Protein AF-A0A7S2P4P5-F1 (afdb_monomer_lite)

Structure (mmCIF, N/CA/C/O backbone):
data_AF-A0A7S2P4P5-F1
#
_entry.id   AF-A0A7S2P4P5-F1
#
loop_
_atom_site.group_PDB
_atom_site.id
_atom_site.type_symbol
_atom_site.label_atom_id
_atom_site.label_alt_id
_atom_site.label_comp_id
_atom_site.label_asym_id
_atom_site.label_entity_id
_atom_site.label_seq_id
_atom_site.pdbx_PDB_ins_code
_atom_site.Cartn_x
_atom_site.Cartn_y
_atom_site.Cartn_z
_atom_site.occupancy
_atom_site.B_iso_or_equiv
_atom_site.auth_seq_id
_atom_site.auth_comp_id
_atom_site.auth_asym_id
_atom_site.auth_atom_id
_atom_site.pdbx_PDB_model_num
ATOM 1 N N . MET A 1 1 ? -4.696 61.310 -15.945 1.00 40.66 1 MET A N 1
ATOM 2 C CA . MET A 1 1 ? -5.785 60.307 -15.979 1.00 40.66 1 MET A CA 1
ATOM 3 C C . MET A 1 1 ? -5.168 58.940 -16.222 1.00 40.66 1 MET A C 1
ATOM 5 O O . MET A 1 1 ? -4.255 58.841 -17.028 1.00 40.66 1 MET A O 1
ATOM 9 N N . ALA A 1 2 ? -5.558 57.955 -15.414 1.00 36.31 2 ALA A N 1
ATOM 10 C CA . ALA A 1 2 ? -4.770 56.768 -15.090 1.00 36.31 2 ALA A CA 1
ATOM 11 C C . ALA A 1 2 ? -4.655 55.736 -16.230 1.00 36.31 2 ALA A C 1
ATOM 13 O O . ALA A 1 2 ? -5.661 55.280 -16.767 1.00 36.31 2 ALA A O 1
ATOM 14 N N . LEU A 1 3 ? -3.415 55.329 -16.527 1.00 41.09 3 LEU A N 1
ATOM 15 C CA . LEU A 1 3 ? -3.083 54.131 -17.297 1.00 41.09 3 LEU A CA 1
ATOM 16 C C . LEU A 1 3 ? -3.145 52.908 -16.370 1.00 41.09 3 LEU A C 1
ATOM 18 O O . LEU A 1 3 ? -2.356 52.795 -15.433 1.00 41.09 3 LEU A O 1
ATOM 22 N N . VAL A 1 4 ? -4.054 51.976 -16.649 1.00 43.06 4 VAL A N 1
ATOM 23 C CA . VAL A 1 4 ? -4.118 50.674 -15.974 1.00 43.06 4 VAL A CA 1
ATOM 24 C C . VAL A 1 4 ? -3.335 49.663 -16.814 1.00 43.06 4 VAL A C 1
ATOM 26 O O . VAL A 1 4 ? -3.807 49.198 -17.848 1.00 43.06 4 VAL A O 1
ATOM 29 N N . HIS A 1 5 ? -2.116 49.333 -16.384 1.00 42.09 5 HIS A N 1
ATOM 30 C CA . HIS A 1 5 ? -1.327 48.241 -16.958 1.00 42.09 5 HIS A CA 1
ATOM 31 C C . HIS A 1 5 ? -1.816 46.900 -16.394 1.00 42.09 5 HIS A C 1
ATOM 33 O O . HIS A 1 5 ? -1.601 46.584 -15.225 1.00 42.09 5 HIS A O 1
ATOM 39 N N . SER A 1 6 ? -2.462 46.099 -17.242 1.00 44.59 6 SER A N 1
ATOM 40 C CA . SER A 1 6 ? -2.845 44.720 -16.935 1.00 44.59 6 SER A CA 1
ATOM 41 C C . SER A 1 6 ? -1.639 43.790 -17.106 1.00 44.59 6 SER A C 1
ATOM 43 O O . SER A 1 6 ? -1.195 43.513 -18.221 1.00 44.59 6 SER A O 1
ATOM 45 N N . ILE A 1 7 ? -1.080 43.324 -15.987 1.00 45.03 7 ILE A N 1
ATOM 46 C CA . ILE A 1 7 ? -0.011 42.319 -15.945 1.00 45.03 7 ILE A CA 1
ATOM 47 C C . ILE A 1 7 ? -0.666 40.939 -16.072 1.00 45.03 7 ILE A C 1
ATOM 49 O O . ILE A 1 7 ? -1.025 40.293 -15.090 1.00 45.03 7 ILE A O 1
ATOM 53 N N . GLY A 1 8 ? -0.850 40.491 -17.312 1.00 35.38 8 GLY A N 1
ATOM 54 C CA . GLY A 1 8 ? -1.254 39.123 -17.623 1.00 35.38 8 GLY A CA 1
ATOM 55 C C . GLY A 1 8 ? -0.070 38.165 -17.507 1.00 35.38 8 GLY A C 1
ATOM 56 O O . GLY A 1 8 ? 0.634 37.918 -18.486 1.00 35.38 8 GLY A O 1
ATOM 57 N N . SER A 1 9 ? 0.150 37.606 -16.317 1.00 38.69 9 SER A N 1
ATOM 58 C CA . SER A 1 9 ? 1.106 36.518 -16.090 1.00 38.69 9 SER A CA 1
ATOM 59 C C . SER A 1 9 ? 0.713 35.277 -16.900 1.00 38.69 9 SER A C 1
ATOM 61 O O . SER A 1 9 ? -0.143 34.492 -16.497 1.00 38.69 9 SER A O 1
ATOM 63 N N . ARG A 1 10 ? 1.355 35.074 -18.058 1.00 33.91 10 ARG A N 1
ATOM 64 C CA . ARG A 1 10 ? 1.306 33.810 -18.809 1.00 33.91 10 ARG A CA 1
ATOM 65 C C . ARG A 1 10 ? 2.044 32.728 -18.023 1.00 33.91 10 ARG A C 1
ATOM 67 O O . ARG A 1 10 ? 3.253 32.559 -18.167 1.00 33.91 10 ARG A O 1
ATOM 74 N N . ILE A 1 11 ? 1.308 31.949 -17.238 1.00 35.22 11 ILE A N 1
ATOM 75 C CA . ILE A 1 11 ? 1.772 30.637 -16.784 1.00 35.22 11 ILE A CA 1
ATOM 76 C C . ILE A 1 11 ? 1.848 29.745 -18.032 1.00 35.22 11 ILE A C 1
ATOM 78 O O . ILE A 1 11 ? 0.829 29.298 -18.555 1.00 35.22 11 ILE A O 1
ATOM 82 N N . ARG A 1 12 ? 3.062 29.508 -18.547 1.00 34.22 12 ARG A N 1
ATOM 83 C CA . ARG A 1 12 ? 3.312 28.404 -19.483 1.00 34.22 12 ARG A CA 1
ATOM 84 C C . ARG A 1 12 ? 3.108 27.106 -18.708 1.00 34.22 12 ARG A C 1
ATOM 86 O O . ARG A 1 12 ? 4.003 26.658 -17.999 1.00 34.22 12 ARG A O 1
ATOM 93 N N . VAL A 1 13 ? 1.929 26.511 -18.839 1.00 34.81 13 VAL A N 1
ATOM 94 C CA . VAL A 1 13 ? 1.709 25.118 -18.452 1.00 34.81 13 VAL A CA 1
ATOM 95 C C . VAL A 1 13 ? 2.444 24.272 -19.489 1.00 34.81 13 VAL A C 1
ATOM 97 O O . VAL A 1 13 ? 2.010 24.146 -20.631 1.00 34.81 13 VAL A O 1
ATOM 100 N N . SER A 1 14 ? 3.634 23.802 -19.124 1.00 39.78 14 SER A N 1
ATOM 101 C CA . SER A 1 14 ? 4.459 22.915 -19.942 1.00 39.78 14 SER A CA 1
ATOM 102 C C . SER A 1 14 ? 3.667 21.673 -20.357 1.00 39.78 14 SER A C 1
ATOM 104 O O . SER A 1 14 ? 2.983 21.087 -19.521 1.00 39.78 14 SER A O 1
ATOM 106 N N . ASN A 1 15 ? 3.793 21.289 -21.635 1.00 38.53 15 ASN A N 1
ATOM 107 C CA . ASN A 1 15 ? 3.236 20.088 -22.266 1.00 38.53 15 ASN A CA 1
ATOM 108 C C . ASN A 1 15 ? 3.093 18.910 -21.291 1.00 38.53 15 ASN A C 1
ATOM 110 O O . ASN A 1 15 ? 4.051 18.185 -21.011 1.00 38.53 15 ASN A O 1
ATOM 114 N N . THR A 1 16 ? 1.876 18.697 -20.807 1.00 43.22 16 THR A N 1
ATOM 115 C CA . THR A 1 16 ? 1.481 17.469 -20.135 1.00 43.22 16 THR A CA 1
ATOM 116 C C . THR A 1 16 ? 1.464 16.356 -21.178 1.00 43.22 16 THR A C 1
ATOM 118 O O . THR A 1 16 ? 0.654 16.351 -22.103 1.00 43.22 16 THR A O 1
ATOM 121 N N . LEU A 1 17 ? 2.404 15.416 -21.049 1.00 49.44 17 LEU A N 1
ATOM 122 C CA . LEU A 1 17 ? 2.382 14.121 -21.726 1.00 49.44 17 LEU A CA 1
ATOM 123 C C . LEU A 1 17 ? 1.076 13.417 -21.350 1.00 49.44 17 LEU A C 1
ATOM 125 O O . LEU A 1 17 ? 0.969 12.761 -20.316 1.00 49.44 17 LEU A O 1
ATOM 129 N N . ASN A 1 18 ? 0.064 13.608 -22.186 1.00 46.38 18 ASN A N 1
ATOM 130 C CA . ASN A 1 18 ? -1.232 12.974 -22.071 1.00 46.38 18 ASN A CA 1
ATOM 131 C C . ASN A 1 18 ? -1.061 11.520 -22.537 1.00 46.38 18 ASN A C 1
ATOM 133 O O . ASN A 1 18 ? -1.355 11.175 -23.682 1.00 46.38 18 ASN A O 1
ATOM 137 N N . ILE A 1 19 ? -0.506 10.666 -21.670 1.00 57.03 19 ILE A N 1
ATOM 138 C CA . ILE A 1 19 ? -0.577 9.210 -21.839 1.00 57.03 19 ILE A CA 1
ATOM 139 C C . ILE A 1 19 ? -2.031 8.838 -21.548 1.00 57.03 19 ILE A C 1
ATOM 141 O O . ILE A 1 19 ? -2.384 8.396 -20.457 1.00 57.03 19 ILE A O 1
ATOM 145 N N . GLY A 1 20 ? -2.912 9.133 -22.501 1.00 59.59 20 GLY A N 1
ATOM 146 C CA . GLY A 1 20 ? -4.305 8.741 -22.415 1.00 59.59 20 GLY A CA 1
ATOM 147 C C . GLY A 1 20 ? -4.367 7.221 -22.352 1.00 59.59 20 GLY A C 1
ATOM 148 O O . GLY A 1 20 ? -3.842 6.546 -23.237 1.00 59.59 20 GLY A O 1
ATOM 149 N N . ILE A 1 21 ? -5.031 6.688 -21.324 1.00 65.31 21 ILE A N 1
ATOM 150 C CA . ILE A 1 21 ? -5.298 5.248 -21.156 1.00 65.31 21 ILE A CA 1
ATOM 151 C C . ILE A 1 21 ? -5.910 4.642 -22.435 1.00 65.31 21 ILE A C 1
ATOM 153 O O . ILE A 1 21 ? -5.675 3.479 -22.737 1.00 65.31 21 ILE A O 1
ATOM 157 N N . GLY A 1 22 ? -6.595 5.451 -23.252 1.00 71.38 22 GLY A N 1
ATOM 158 C CA . GLY A 1 22 ? -7.162 5.055 -24.545 1.00 71.38 22 GLY A CA 1
ATOM 159 C C . GLY A 1 22 ? -6.168 4.669 -25.652 1.00 71.38 22 GLY A C 1
ATOM 160 O O . GLY A 1 22 ? -6.605 4.474 -26.779 1.00 71.38 22 GLY A O 1
ATOM 161 N N . ARG A 1 23 ? -4.856 4.581 -25.383 1.00 81.06 23 ARG A N 1
ATOM 162 C CA . ARG A 1 23 ? -3.846 4.077 -26.342 1.00 81.06 23 ARG A CA 1
ATOM 163 C C . ARG A 1 23 ? -3.218 2.734 -25.956 1.00 81.06 23 ARG A C 1
ATOM 165 O O . ARG A 1 23 ? -2.303 2.283 -26.638 1.00 81.06 23 ARG A O 1
ATOM 172 N N . LEU A 1 24 ? -3.661 2.109 -24.867 1.00 86.75 24 LEU A N 1
ATOM 173 C CA . LEU A 1 24 ? -3.196 0.773 -24.501 1.00 86.75 24 LEU A CA 1
ATOM 174 C C . LEU A 1 24 ? -3.917 -0.271 -25.356 1.00 86.75 24 LEU A C 1
ATOM 176 O O . LEU A 1 24 ? -5.135 -0.403 -25.262 1.00 86.75 24 LEU A O 1
ATOM 180 N N . ASP A 1 25 ? -3.161 -1.015 -26.165 1.00 89.00 25 ASP A N 1
ATOM 181 C CA . ASP A 1 25 ? -3.684 -2.234 -26.783 1.00 89.00 25 ASP A CA 1
ATOM 182 C C . ASP A 1 25 ? -4.118 -3.231 -25.699 1.00 89.00 25 ASP A C 1
ATOM 184 O O . ASP A 1 25 ? -3.565 -3.251 -24.590 1.00 89.00 25 ASP A O 1
ATOM 188 N N . ARG A 1 26 ? -5.099 -4.075 -26.027 1.00 90.75 26 ARG A N 1
ATOM 189 C CA . ARG A 1 26 ? -5.681 -5.025 -25.085 1.00 90.75 26 ARG A CA 1
ATOM 190 C C . ARG A 1 26 ? -4.631 -5.960 -24.489 1.00 90.75 26 ARG A C 1
ATOM 192 O O . ARG A 1 26 ? -4.638 -6.155 -23.278 1.00 90.75 26 ARG A O 1
ATOM 199 N N . GLN A 1 27 ? -3.682 -6.452 -25.287 1.00 91.94 27 GLN A N 1
ATOM 200 C CA . GLN A 1 27 ? -2.638 -7.351 -24.786 1.00 91.94 27 GLN A CA 1
ATOM 201 C C . GLN A 1 27 ? -1.729 -6.657 -23.764 1.00 91.94 27 GLN A C 1
ATOM 203 O O . GLN A 1 27 ? -1.346 -7.239 -22.748 1.00 91.94 27 GLN A O 1
ATOM 208 N N . MET A 1 28 ? -1.393 -5.387 -24.009 1.00 88.44 28 MET A N 1
ATOM 209 C CA . MET A 1 28 ? -0.591 -4.599 -23.074 1.00 88.44 28 MET A CA 1
ATOM 210 C C . MET A 1 28 ? -1.369 -4.301 -21.791 1.00 88.44 28 MET A C 1
ATOM 212 O O . MET A 1 28 ? -0.801 -4.366 -20.701 1.00 88.44 28 MET A O 1
ATOM 216 N N . PHE A 1 29 ? -2.663 -3.992 -21.909 1.00 91.94 29 PHE A N 1
ATOM 217 C CA . PHE A 1 29 ? -3.539 -3.807 -20.758 1.00 91.94 29 PHE A CA 1
ATOM 218 C C . PHE A 1 29 ? -3.607 -5.072 -19.897 1.00 91.94 29 PHE A C 1
ATOM 220 O O . PHE A 1 29 ? -3.355 -4.986 -18.696 1.00 91.94 29 PHE A O 1
ATOM 227 N N . ASP A 1 30 ? -3.870 -6.232 -20.504 1.00 93.81 30 ASP A N 1
ATOM 228 C CA . ASP A 1 30 ? -3.967 -7.510 -19.792 1.00 93.81 30 ASP A CA 1
ATOM 229 C C . ASP A 1 30 ? -2.639 -7.838 -19.085 1.00 93.81 30 ASP A C 1
ATOM 231 O O . ASP A 1 30 ? -2.625 -8.179 -17.905 1.00 93.81 30 ASP A O 1
ATOM 235 N N . LYS A 1 31 ? -1.495 -7.576 -19.730 1.00 93.06 31 LYS A N 1
ATOM 236 C CA . LYS A 1 31 ? -0.176 -7.722 -19.096 1.00 93.06 31 LYS A CA 1
ATOM 237 C C . LYS A 1 31 ? 0.010 -6.809 -17.879 1.00 93.06 31 LYS A C 1
ATOM 239 O O . LYS A 1 31 ? 0.542 -7.242 -16.857 1.00 93.06 31 LYS A O 1
ATOM 244 N N . ILE A 1 32 ? -0.387 -5.537 -17.974 1.00 93.00 32 ILE A N 1
ATOM 245 C CA . ILE A 1 32 ? -0.312 -4.592 -16.845 1.00 93.00 32 ILE A CA 1
ATOM 246 C C . ILE A 1 32 ? -1.233 -5.050 -15.712 1.00 93.00 32 ILE A C 1
ATOM 248 O O . ILE A 1 32 ? -0.851 -4.980 -14.539 1.00 93.00 32 ILE A O 1
ATOM 252 N N . TRP A 1 33 ? -2.432 -5.515 -16.057 1.00 94.50 33 TRP A N 1
ATOM 253 C CA . TRP A 1 33 ? -3.410 -6.034 -15.114 1.00 94.50 33 TRP A CA 1
ATOM 254 C C . TRP A 1 33 ? -2.863 -7.249 -14.361 1.00 94.50 33 TRP A C 1
ATOM 256 O O . TRP A 1 33 ? -2.820 -7.231 -13.130 1.00 94.50 33 TRP A O 1
ATOM 266 N N . ASP A 1 34 ? -2.339 -8.241 -15.077 1.00 95.19 34 ASP A N 1
ATOM 267 C CA . ASP A 1 34 ? -1.788 -9.462 -14.492 1.00 95.19 34 ASP A CA 1
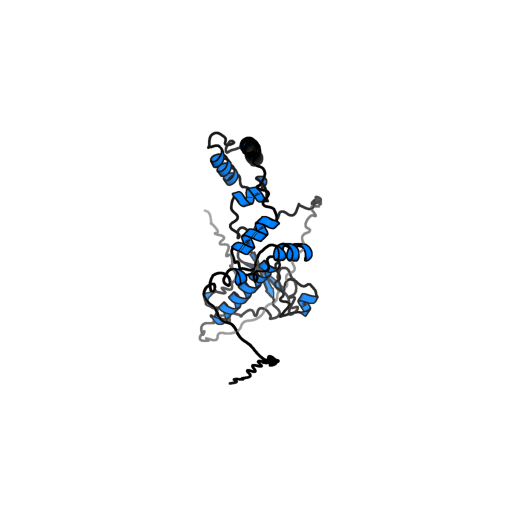ATOM 268 C C . ASP A 1 34 ? -0.620 -9.169 -13.551 1.00 95.19 34 ASP A C 1
ATOM 270 O O . ASP A 1 34 ? -0.603 -9.646 -12.414 1.00 95.19 34 ASP A O 1
ATOM 274 N N . VAL A 1 35 ? 0.323 -8.318 -13.971 1.00 93.00 35 VAL A N 1
ATOM 275 C CA . VAL A 1 35 ? 1.439 -7.889 -13.112 1.00 93.00 35 VAL A CA 1
ATOM 276 C C . VAL A 1 35 ? 0.920 -7.177 -11.858 1.00 93.00 35 VAL A C 1
ATOM 278 O O . VAL A 1 35 ? 1.418 -7.419 -10.756 1.00 93.00 35 VAL A O 1
ATOM 281 N N . SER A 1 36 ? -0.104 -6.331 -11.990 1.00 94.81 36 SER A N 1
ATOM 282 C CA . SER A 1 36 ? -0.704 -5.621 -10.853 1.00 94.81 36 SER A CA 1
ATOM 283 C C . SER A 1 36 ? -1.352 -6.588 -9.858 1.00 94.81 36 SER A C 1
ATOM 285 O O . SER A 1 36 ? -1.128 -6.472 -8.651 1.00 94.81 36 SER A O 1
ATOM 287 N N . VAL A 1 37 ? -2.103 -7.579 -10.349 1.00 96.12 37 VAL A N 1
ATOM 288 C CA . VAL A 1 37 ? -2.729 -8.620 -9.519 1.00 96.12 37 VAL A CA 1
ATOM 289 C C . VAL A 1 37 ? -1.672 -9.475 -8.820 1.00 96.12 37 VAL A C 1
ATOM 291 O O . VAL A 1 37 ? -1.785 -9.717 -7.617 1.00 96.12 37 VAL A O 1
ATOM 294 N N . GLN A 1 38 ? -0.618 -9.892 -9.525 1.00 94.25 38 GLN A N 1
ATOM 295 C CA . GLN A 1 38 ? 0.473 -10.681 -8.943 1.00 94.25 38 GLN A CA 1
ATOM 296 C C . GLN A 1 38 ? 1.192 -9.928 -7.815 1.00 94.25 38 GLN A C 1
ATOM 298 O O . GLN A 1 38 ? 1.419 -10.495 -6.744 1.00 94.25 38 GLN A O 1
ATOM 303 N N . LEU A 1 39 ? 1.496 -8.639 -8.010 1.00 93.88 39 LEU A N 1
ATOM 304 C CA . LEU A 1 39 ? 2.123 -7.805 -6.979 1.00 93.88 39 LEU A CA 1
ATOM 305 C C . LEU A 1 39 ? 1.232 -7.642 -5.739 1.00 93.88 39 LEU A C 1
ATOM 307 O O . LEU A 1 39 ? 1.734 -7.663 -4.613 1.00 93.88 39 LEU A O 1
ATOM 311 N N . LEU A 1 40 ? -0.083 -7.497 -5.926 1.00 94.62 40 LEU A N 1
ATOM 312 C CA . LEU A 1 40 ? -1.037 -7.393 -4.819 1.00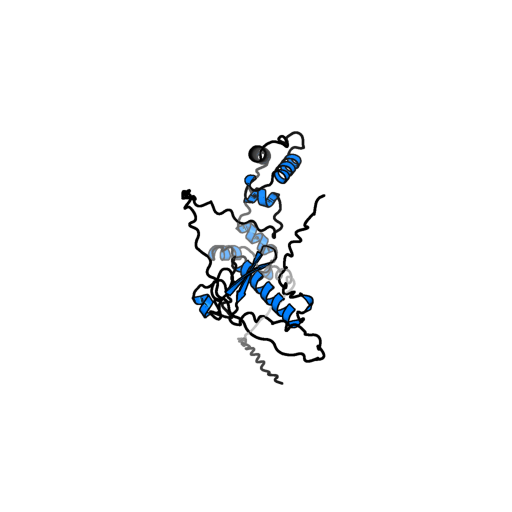 94.62 40 LEU A CA 1
ATOM 313 C C . LEU A 1 40 ? -1.174 -8.708 -4.046 1.00 94.62 40 LEU A C 1
ATOM 315 O O . LEU A 1 40 ? -1.135 -8.676 -2.817 1.00 94.62 40 LEU A O 1
ATOM 319 N N . ARG A 1 41 ? -1.268 -9.849 -4.741 1.00 94.38 41 ARG A N 1
ATOM 320 C CA . ARG A 1 41 ? -1.296 -11.180 -4.108 1.00 94.38 41 ARG A CA 1
ATOM 321 C C . ARG A 1 41 ? -0.026 -11.437 -3.306 1.00 94.38 41 ARG A C 1
ATOM 323 O O . ARG A 1 41 ? -0.102 -11.688 -2.112 1.00 94.38 41 ARG A O 1
ATOM 330 N N . ARG A 1 42 ? 1.147 -11.206 -3.903 1.00 92.00 42 ARG A N 1
ATOM 331 C CA . ARG A 1 42 ? 2.433 -11.340 -3.201 1.00 92.00 42 ARG A CA 1
ATOM 332 C C . ARG A 1 42 ? 2.509 -10.459 -1.959 1.00 92.00 42 ARG A C 1
ATOM 334 O O . ARG A 1 42 ? 3.022 -10.884 -0.925 1.00 92.00 42 ARG A O 1
ATOM 341 N N . ARG A 1 43 ? 2.015 -9.219 -2.046 1.00 93.06 43 ARG A N 1
ATOM 342 C CA . ARG A 1 43 ? 1.962 -8.317 -0.892 1.00 93.06 43 ARG A CA 1
ATOM 343 C C . ARG A 1 43 ? 1.066 -8.868 0.214 1.00 93.06 43 ARG A C 1
ATOM 345 O O . ARG A 1 43 ? 1.422 -8.715 1.379 1.00 93.06 43 ARG A O 1
ATOM 352 N N . TYR A 1 44 ? -0.074 -9.448 -0.149 1.00 94.62 44 TYR A N 1
ATOM 353 C CA . TYR A 1 44 ? -0.985 -10.087 0.793 1.00 94.62 44 TYR A CA 1
ATOM 354 C C . TYR A 1 44 ? -0.306 -11.276 1.485 1.00 94.62 44 TYR A C 1
ATOM 356 O O . TYR A 1 44 ? -0.214 -11.280 2.708 1.00 94.62 44 TYR A O 1
ATOM 364 N N . ASP A 1 45 ? 0.284 -12.192 0.716 1.00 91.00 45 ASP A N 1
ATOM 365 C CA . ASP A 1 45 ? 0.898 -13.418 1.244 1.00 91.00 45 ASP A CA 1
ATOM 366 C C . ASP A 1 45 ? 2.113 -13.140 2.141 1.00 91.00 45 ASP A C 1
ATOM 368 O O . ASP A 1 45 ? 2.317 -13.786 3.164 1.00 91.00 45 ASP A O 1
ATOM 372 N N . THR A 1 46 ? 2.937 -12.155 1.775 1.00 90.31 46 THR A N 1
ATOM 373 C CA . THR A 1 46 ? 4.184 -11.842 2.499 1.00 90.31 46 THR A CA 1
ATOM 374 C C . THR A 1 46 ? 4.028 -10.753 3.559 1.00 90.31 46 THR A C 1
ATOM 376 O O . THR A 1 46 ? 4.984 -10.446 4.274 1.00 90.31 46 THR A O 1
ATOM 379 N N . GLY A 1 47 ? 2.867 -10.094 3.623 1.00 93.06 47 GLY A N 1
ATOM 380 C CA . GLY A 1 47 ? 2.640 -8.928 4.481 1.00 93.06 47 GLY A CA 1
ATOM 381 C C . GLY A 1 47 ? 3.518 -7.715 4.139 1.00 93.06 47 GLY A C 1
ATOM 382 O O . GLY A 1 47 ? 3.657 -6.798 4.951 1.00 93.06 47 GLY A O 1
ATOM 383 N N . SER A 1 48 ? 4.151 -7.675 2.959 1.00 91.00 48 SER A N 1
ATOM 384 C CA . SER A 1 48 ? 5.098 -6.616 2.606 1.00 91.00 48 SER A CA 1
ATOM 385 C C . SER A 1 48 ? 5.133 -6.282 1.117 1.00 91.00 48 SER A C 1
ATOM 387 O O . SER A 1 48 ? 4.864 -7.108 0.255 1.00 91.00 48 SER A O 1
ATOM 389 N N . ILE A 1 49 ? 5.492 -5.039 0.789 1.00 88.31 49 ILE A N 1
ATOM 390 C CA . ILE A 1 49 ? 5.607 -4.583 -0.602 1.00 88.31 49 ILE A CA 1
ATOM 391 C C . ILE A 1 49 ? 6.929 -5.100 -1.185 1.00 88.31 49 ILE A C 1
ATOM 393 O O . ILE A 1 49 ? 7.976 -4.461 -1.034 1.00 88.31 49 ILE A O 1
ATOM 397 N N . LEU A 1 50 ? 6.855 -6.252 -1.848 1.00 94.62 50 LEU A N 1
ATOM 398 C CA . LEU A 1 50 ? 7.928 -6.862 -2.629 1.00 94.62 50 LEU A CA 1
ATOM 399 C C . LEU A 1 50 ? 7.601 -6.706 -4.114 1.00 94.62 50 LEU A C 1
ATOM 401 O O . LEU A 1 50 ? 6.646 -7.304 -4.602 1.00 94.62 50 LEU A O 1
ATOM 405 N N . THR A 1 51 ? 8.375 -5.883 -4.824 1.00 95.69 51 THR A N 1
ATOM 406 C CA . THR A 1 51 ? 8.239 -5.783 -6.291 1.00 95.69 51 THR A CA 1
ATOM 407 C C . THR A 1 51 ? 9.251 -6.648 -7.014 1.00 95.69 51 THR A C 1
ATOM 409 O O . THR A 1 51 ? 8.923 -7.119 -8.094 1.00 95.69 51 THR A O 1
ATOM 412 N N . VAL A 1 52 ? 10.412 -6.921 -6.405 1.00 95.94 52 VAL A N 1
ATOM 413 C CA . VAL A 1 52 ? 11.374 -7.897 -6.933 1.00 95.94 52 VAL A CA 1
ATOM 414 C C . VAL A 1 52 ? 10.750 -9.283 -6.917 1.00 95.94 52 VAL A C 1
ATOM 416 O O . VAL A 1 52 ? 10.169 -9.709 -5.916 1.00 95.94 52 VAL A O 1
ATOM 419 N N . ASP A 1 53 ? 10.842 -9.956 -8.054 1.00 93.44 53 ASP A N 1
ATOM 420 C CA . ASP A 1 53 ? 10.376 -11.318 -8.229 1.00 93.44 53 ASP A CA 1
ATOM 421 C C . ASP A 1 53 ? 11.566 -12.279 -8.205 1.00 93.44 53 ASP A C 1
ATOM 423 O O . ASP A 1 53 ? 12.443 -12.202 -9.063 1.00 93.44 53 ASP A O 1
ATOM 427 N N . ALA A 1 54 ? 11.599 -13.185 -7.226 1.00 94.50 54 ALA A N 1
ATOM 428 C CA . ALA A 1 54 ? 12.668 -14.174 -7.103 1.00 94.50 54 ALA A CA 1
ATOM 429 C C . ALA A 1 54 ? 12.701 -15.160 -8.281 1.00 94.50 54 ALA A C 1
ATOM 431 O O . ALA A 1 54 ? 13.757 -15.713 -8.572 1.00 94.50 54 ALA A O 1
ATOM 432 N N . THR A 1 55 ? 11.572 -15.365 -8.966 1.00 93.88 55 THR A N 1
ATOM 433 C CA . THR A 1 55 ? 11.511 -16.225 -10.156 1.00 93.88 55 THR A CA 1
ATOM 434 C C . THR A 1 55 ? 12.101 -15.542 -11.387 1.00 93.88 55 THR A C 1
ATOM 436 O O . THR A 1 55 ? 12.758 -16.198 -12.189 1.00 93.88 55 THR A O 1
ATOM 439 N N . LEU A 1 56 ? 11.912 -14.223 -11.522 1.00 92.50 56 LEU A N 1
ATOM 440 C CA . LEU A 1 56 ? 12.400 -13.463 -12.677 1.00 92.50 56 LEU A CA 1
ATOM 441 C C . LEU A 1 56 ? 13.832 -12.956 -12.487 1.00 92.50 56 LEU A C 1
ATOM 443 O O . LEU A 1 56 ? 14.596 -12.930 -13.446 1.00 92.50 56 LEU A O 1
ATOM 447 N N . ASP A 1 57 ? 14.196 -12.534 -11.274 1.00 95.81 57 ASP A N 1
ATOM 448 C CA . ASP A 1 57 ? 15.504 -11.957 -10.958 1.00 95.81 57 ASP A CA 1
ATOM 449 C C . ASP A 1 57 ? 16.059 -12.541 -9.630 1.00 95.81 57 ASP A C 1
ATOM 451 O O . ASP A 1 57 ? 16.194 -11.823 -8.628 1.00 95.81 57 ASP A O 1
ATOM 455 N N . PRO A 1 58 ? 16.413 -13.844 -9.590 1.00 96.38 58 PRO A N 1
ATOM 456 C CA . PRO A 1 58 ? 16.841 -14.534 -8.366 1.00 96.38 58 PRO A CA 1
ATOM 457 C C . PRO A 1 58 ? 18.090 -13.916 -7.728 1.00 96.38 58 PRO A C 1
ATOM 459 O O . PRO A 1 58 ? 18.213 -13.882 -6.506 1.00 96.38 58 PRO A O 1
ATOM 462 N N . SER A 1 59 ? 18.999 -13.364 -8.536 1.00 96.88 59 SER A N 1
ATOM 463 C CA . SER A 1 59 ? 20.209 -12.692 -8.048 1.00 96.88 59 SER A CA 1
ATOM 464 C C . SER A 1 59 ? 19.902 -11.431 -7.232 1.00 96.88 59 SER A C 1
ATOM 466 O O . SER A 1 59 ? 20.616 -11.127 -6.278 1.00 96.88 59 SER A O 1
ATOM 468 N N . LEU A 1 60 ? 18.829 -10.705 -7.560 1.00 96.00 60 LEU A N 1
ATOM 469 C CA . LEU A 1 60 ? 18.394 -9.534 -6.796 1.00 96.00 60 LEU A CA 1
ATOM 470 C C . LEU A 1 60 ? 17.707 -9.944 -5.499 1.00 96.00 60 LEU A C 1
ATOM 472 O O . LEU A 1 60 ? 17.986 -9.364 -4.450 1.00 96.00 60 LEU A O 1
ATOM 476 N N . ALA A 1 61 ? 16.866 -10.977 -5.563 1.00 95.12 61 ALA A N 1
ATOM 477 C CA . ALA A 1 61 ? 16.228 -11.539 -4.380 1.00 95.12 61 ALA A CA 1
ATOM 478 C C . ALA A 1 61 ? 17.267 -12.077 -3.379 1.00 95.12 61 ALA A C 1
ATOM 480 O O . ALA A 1 61 ? 17.172 -11.784 -2.189 1.00 95.12 61 ALA A O 1
ATOM 481 N N . ALA A 1 62 ? 18.308 -12.772 -3.855 1.00 95.19 62 ALA A N 1
ATOM 482 C CA . ALA A 1 62 ? 19.402 -13.284 -3.024 1.00 95.19 62 ALA A CA 1
ATOM 483 C C . ALA A 1 62 ? 20.201 -12.172 -2.321 1.00 95.19 62 ALA A C 1
ATOM 485 O O . ALA A 1 62 ? 20.692 -12.361 -1.212 1.00 95.19 62 ALA A O 1
ATOM 486 N N . ARG A 1 63 ? 20.288 -10.982 -2.929 1.00 96.12 63 ARG A N 1
ATOM 487 C CA . ARG A 1 63 ? 20.895 -9.787 -2.315 1.00 96.12 63 ARG A CA 1
ATOM 488 C C . ARG A 1 63 ? 19.991 -9.104 -1.282 1.00 96.12 63 ARG A C 1
ATOM 490 O O . ARG A 1 63 ? 20.392 -8.096 -0.707 1.00 96.12 63 ARG A O 1
ATOM 497 N N . GLY A 1 64 ? 18.778 -9.614 -1.068 1.00 95.19 64 GLY A N 1
ATOM 498 C CA . GLY A 1 64 ? 17.784 -9.017 -0.179 1.00 95.19 64 GLY A CA 1
ATOM 499 C C . GLY A 1 64 ? 17.094 -7.783 -0.764 1.00 95.19 64 GLY A C 1
ATOM 500 O O . GLY A 1 64 ? 16.440 -7.044 -0.024 1.00 95.19 64 GLY A O 1
ATOM 501 N N . GLU A 1 65 ? 17.215 -7.537 -2.073 1.00 96.25 65 GLU A N 1
ATOM 502 C CA . GLU A 1 65 ? 16.578 -6.385 -2.701 1.00 96.25 65 GLU A CA 1
ATOM 503 C C . GLU A 1 65 ? 15.067 -6.609 -2.793 1.00 96.25 65 GLU A C 1
ATOM 505 O O . GLU A 1 65 ? 14.582 -7.604 -3.330 1.00 96.25 65 GLU A O 1
ATOM 510 N N . ARG A 1 66 ? 14.298 -5.656 -2.266 1.00 95.81 66 ARG A N 1
ATOM 511 C CA . ARG A 1 66 ? 12.833 -5.770 -2.179 1.00 95.81 66 ARG A CA 1
ATOM 512 C C . ARG A 1 66 ? 12.123 -5.014 -3.295 1.00 95.81 66 ARG A C 1
ATOM 514 O O . ARG A 1 66 ? 10.962 -5.311 -3.603 1.00 95.81 66 ARG A O 1
ATOM 521 N N . ARG A 1 67 ? 12.763 -3.982 -3.863 1.00 96.88 67 ARG A N 1
ATOM 522 C CA . ARG A 1 67 ? 12.114 -3.033 -4.775 1.00 96.88 67 ARG A CA 1
ATOM 523 C C . ARG A 1 67 ? 12.947 -2.739 -6.015 1.00 96.88 67 ARG A C 1
ATOM 525 O O . ARG A 1 67 ? 14.120 -2.423 -5.900 1.00 96.88 67 ARG A O 1
ATOM 532 N N . TYR A 1 68 ? 12.316 -2.733 -7.192 1.00 97.06 68 TYR A N 1
ATOM 533 C CA . TYR A 1 68 ? 13.036 -2.394 -8.425 1.00 97.06 68 TYR A CA 1
ATOM 534 C C . TYR A 1 68 ? 13.373 -0.902 -8.553 1.00 97.06 68 TYR A C 1
ATOM 536 O O . TYR A 1 68 ? 14.478 -0.573 -8.975 1.00 97.06 68 TYR A O 1
ATOM 544 N N . ILE A 1 69 ? 12.420 -0.004 -8.258 1.00 97.69 69 ILE A N 1
ATOM 545 C CA . ILE A 1 69 ? 12.553 1.441 -8.559 1.00 97.69 69 ILE A CA 1
ATOM 546 C C . ILE A 1 69 ? 12.053 2.392 -7.460 1.00 97.69 69 ILE A C 1
ATOM 548 O O . ILE A 1 69 ? 12.459 3.549 -7.424 1.00 97.69 69 ILE A O 1
ATOM 552 N N . TYR A 1 70 ? 11.144 1.958 -6.582 1.00 96.25 70 TYR A N 1
ATOM 553 C CA . TYR A 1 70 ? 10.479 2.874 -5.651 1.00 96.25 70 TYR A CA 1
ATOM 554 C C . TYR A 1 70 ? 11.440 3.372 -4.569 1.00 96.25 70 TYR A C 1
ATOM 556 O O . TYR A 1 70 ? 11.951 2.569 -3.784 1.00 96.25 70 TYR A O 1
ATOM 564 N N . ASN A 1 71 ? 11.619 4.695 -4.499 1.00 95.19 71 ASN A N 1
ATOM 565 C CA . ASN A 1 71 ? 12.585 5.363 -3.623 1.00 95.19 71 ASN A CA 1
ATOM 566 C C . ASN A 1 71 ? 14.037 4.887 -3.830 1.00 95.19 71 ASN A C 1
ATOM 568 O O . ASN A 1 71 ? 14.823 4.861 -2.886 1.00 95.19 71 ASN A O 1
ATOM 572 N N . GLN A 1 72 ? 14.374 4.495 -5.061 1.00 95.88 72 GLN A N 1
ATOM 573 C CA . GLN A 1 72 ? 15.726 4.120 -5.466 1.00 95.88 72 GLN A CA 1
ATOM 574 C C . GLN A 1 72 ? 16.293 5.173 -6.425 1.00 95.88 72 GLN A C 1
ATOM 576 O O . GLN A 1 72 ? 15.555 5.762 -7.212 1.00 95.88 72 GLN A O 1
ATOM 581 N N . SER A 1 73 ? 17.609 5.398 -6.389 1.00 97.06 73 SER A N 1
ATOM 582 C CA . SER A 1 73 ? 18.307 6.263 -7.358 1.00 97.06 73 SER A CA 1
ATOM 583 C C . SER A 1 73 ? 18.698 5.516 -8.640 1.00 97.06 73 SER A C 1
ATOM 585 O O . SER A 1 73 ? 18.829 6.118 -9.710 1.00 97.06 73 SER A O 1
ATOM 587 N N . ARG A 1 74 ? 18.862 4.191 -8.544 1.00 98.00 74 ARG A N 1
ATOM 588 C CA . ARG A 1 74 ? 19.202 3.286 -9.648 1.00 98.00 74 ARG A CA 1
ATOM 589 C C . ARG A 1 74 ? 18.251 2.095 -9.659 1.00 98.00 74 ARG A C 1
ATOM 591 O O . ARG A 1 74 ? 17.851 1.608 -8.608 1.00 98.00 74 ARG A O 1
ATOM 598 N N . CYS A 1 75 ? 17.883 1.631 -10.846 1.00 97.69 75 CYS A N 1
ATOM 599 C CA . CYS A 1 75 ? 17.003 0.483 -11.007 1.00 97.69 75 CYS A CA 1
ATOM 600 C C . CYS A 1 75 ? 17.735 -0.783 -10.573 1.00 97.69 75 CYS A C 1
ATOM 602 O O . CYS A 1 75 ? 18.813 -1.059 -11.091 1.00 97.69 75 CYS A O 1
ATOM 604 N N . ALA A 1 76 ? 17.141 -1.585 -9.691 1.00 96.81 76 ALA A N 1
ATOM 605 C CA . ALA A 1 76 ? 17.769 -2.826 -9.245 1.00 96.81 76 ALA A CA 1
ATOM 606 C C . ALA A 1 76 ? 18.019 -3.817 -10.397 1.00 96.81 76 ALA A C 1
ATOM 608 O O . ALA A 1 76 ? 18.953 -4.604 -10.324 1.00 96.81 76 ALA A O 1
ATOM 609 N N . ARG A 1 77 ? 17.219 -3.753 -11.473 1.00 96.12 77 ARG A N 1
ATOM 610 C CA . ARG A 1 77 ? 17.290 -4.687 -12.604 1.00 96.12 77 ARG A CA 1
ATOM 611 C C . ARG A 1 77 ? 18.381 -4.342 -13.612 1.00 96.12 77 ARG A C 1
ATOM 613 O O . ARG A 1 77 ? 19.293 -5.129 -13.816 1.00 96.12 77 ARG A O 1
ATOM 620 N N . CYS A 1 78 ? 18.312 -3.164 -14.233 1.00 96.62 78 CYS A N 1
ATOM 621 C CA . CYS A 1 78 ? 19.287 -2.765 -15.257 1.00 96.62 78 CYS A CA 1
ATOM 622 C C . CYS A 1 78 ? 20.381 -1.817 -14.745 1.00 96.62 78 CYS A C 1
ATOM 624 O O . CYS A 1 78 ? 21.209 -1.359 -15.525 1.00 96.62 78 CYS A O 1
ATOM 626 N N . SER A 1 79 ? 20.369 -1.448 -13.460 1.00 96.94 79 SER A N 1
ATOM 627 C CA . SER A 1 79 ? 21.259 -0.427 -12.877 1.00 96.94 79 SER A CA 1
ATOM 628 C C . SER A 1 79 ? 21.154 0.972 -13.508 1.00 96.94 79 SER A C 1
ATOM 630 O O . SER A 1 79 ? 21.948 1.861 -13.180 1.00 96.94 79 SER A O 1
ATOM 632 N N . GLY A 1 80 ? 20.175 1.202 -14.387 1.00 96.75 80 GLY A N 1
ATOM 633 C CA . GLY A 1 80 ? 19.910 2.496 -15.011 1.00 96.75 80 GLY A CA 1
ATOM 634 C C . GLY A 1 80 ? 19.373 3.532 -14.026 1.00 96.75 80 GLY A C 1
ATOM 635 O O . GLY A 1 80 ? 18.860 3.187 -12.961 1.00 96.75 80 GLY A O 1
ATOM 636 N N . LYS A 1 81 ? 19.474 4.815 -14.383 1.00 97.50 81 LYS A N 1
ATOM 637 C CA . LYS A 1 81 ? 18.972 5.925 -13.560 1.00 97.50 81 LYS A CA 1
ATOM 638 C C . LYS A 1 81 ? 17.458 5.810 -13.354 1.00 97.50 81 LYS A C 1
ATOM 640 O O . LYS A 1 81 ? 16.724 5.520 -14.301 1.00 97.50 81 LYS A O 1
ATOM 645 N N . VAL A 1 82 ? 16.998 6.048 -12.128 1.00 97.50 82 VAL A N 1
ATOM 646 C CA . VAL A 1 82 ? 15.571 6.209 -11.820 1.00 97.50 82 VAL A CA 1
ATOM 647 C C . VAL A 1 82 ? 15.264 7.699 -11.758 1.00 97.50 82 VAL A C 1
ATOM 649 O O . VAL A 1 82 ? 15.915 8.443 -11.023 1.00 97.50 82 VAL A O 1
ATOM 652 N N . SER A 1 83 ? 14.289 8.146 -12.545 1.00 96.50 83 SER A N 1
ATOM 653 C CA . SER A 1 83 ? 13.741 9.495 -12.446 1.00 96.50 83 SER A CA 1
ATOM 654 C C . SER A 1 83 ? 12.488 9.496 -11.582 1.00 96.50 83 SER A C 1
ATOM 656 O O . SER A 1 83 ? 11.746 8.514 -11.531 1.00 96.50 83 SER A O 1
ATOM 658 N N . SER A 1 84 ? 12.262 10.610 -10.887 1.00 96.06 84 SER A N 1
ATOM 659 C CA . SER A 1 84 ? 11.065 10.833 -10.085 1.00 96.06 84 SER A CA 1
ATOM 660 C C . SER A 1 84 ? 10.437 12.179 -10.408 1.00 96.06 84 SER A C 1
ATOM 662 O O . SER A 1 84 ? 11.156 13.167 -10.557 1.00 96.06 84 SER A O 1
ATOM 664 N N . TRP A 1 85 ? 9.112 12.237 -10.481 1.00 95.50 85 TRP A N 1
ATOM 665 C CA . TRP A 1 85 ? 8.369 13.476 -10.725 1.00 95.50 85 TRP A CA 1
ATOM 666 C C . TRP A 1 85 ? 7.047 13.482 -9.957 1.00 95.50 85 TRP A C 1
ATOM 668 O O . TRP A 1 85 ? 6.558 12.436 -9.534 1.00 95.50 85 TRP A O 1
ATOM 678 N N . ASN A 1 86 ? 6.470 14.667 -9.758 1.00 93.94 86 ASN A N 1
ATOM 679 C CA . ASN A 1 86 ? 5.147 14.802 -9.157 1.00 93.94 86 ASN A CA 1
ATOM 680 C C . ASN A 1 86 ? 4.062 14.618 -10.229 1.00 93.94 86 ASN A C 1
ATOM 682 O O . ASN A 1 86 ? 4.116 15.254 -11.281 1.00 93.94 86 ASN A O 1
ATOM 686 N N . MET A 1 87 ? 3.075 13.772 -9.951 1.00 90.38 87 MET A N 1
ATOM 687 C CA . MET A 1 87 ? 1.875 13.582 -10.756 1.00 90.38 87 MET A CA 1
ATOM 688 C C . MET A 1 87 ? 0.660 13.642 -9.830 1.00 90.38 87 MET A C 1
ATOM 690 O O . MET A 1 87 ? 0.452 12.754 -9.002 1.00 90.38 87 MET A O 1
ATOM 694 N N . SER A 1 88 ? -0.124 14.717 -9.941 1.00 91.62 88 SER A N 1
ATOM 695 C CA . SER A 1 88 ? -1.337 14.940 -9.138 1.00 91.62 88 SER A CA 1
ATOM 696 C C . SER A 1 88 ? -1.105 14.804 -7.625 1.00 91.62 88 SER A C 1
ATOM 698 O O . SER A 1 88 ? -1.871 14.149 -6.919 1.00 91.62 88 SER A O 1
ATOM 700 N N . GLY A 1 89 ? -0.008 15.381 -7.121 1.00 91.94 89 GLY A N 1
ATOM 701 C CA . GLY A 1 89 ? 0.331 15.350 -5.696 1.00 91.94 89 GLY A CA 1
ATOM 702 C C . GLY A 1 89 ? 0.982 14.049 -5.216 1.00 91.94 89 GLY A C 1
ATOM 703 O O . GLY A 1 89 ? 1.267 13.928 -4.028 1.00 91.94 89 GLY A O 1
ATOM 704 N N . ARG A 1 90 ? 1.257 13.085 -6.105 1.00 94.56 90 ARG A N 1
ATOM 705 C CA . ARG A 1 90 ? 1.984 11.847 -5.783 1.00 94.56 90 ARG A CA 1
ATOM 706 C C . ARG A 1 90 ? 3.336 11.813 -6.487 1.00 94.56 90 ARG A C 1
ATOM 708 O O . ARG A 1 90 ? 3.441 12.223 -7.639 1.00 94.56 90 ARG A O 1
ATOM 715 N N . THR A 1 91 ? 4.366 11.304 -5.816 1.00 95.88 91 THR A N 1
ATOM 716 C CA . THR A 1 91 ? 5.677 11.079 -6.442 1.00 95.88 91 THR A CA 1
ATOM 717 C C . THR A 1 91 ? 5.649 9.781 -7.240 1.00 95.88 91 THR A C 1
ATOM 719 O O . THR A 1 91 ? 5.423 8.704 -6.689 1.00 95.88 91 THR A O 1
ATOM 722 N N . CYS A 1 92 ? 5.890 9.885 -8.540 1.00 95.88 92 CYS A N 1
ATOM 723 C CA . CYS A 1 92 ? 6.061 8.759 -9.446 1.00 95.88 92 CYS A CA 1
ATOM 724 C C . CYS A 1 92 ? 7.545 8.485 -9.669 1.00 95.88 92 CYS A C 1
ATOM 726 O O . CYS A 1 92 ? 8.356 9.404 -9.584 1.00 95.88 92 CYS A O 1
ATOM 728 N N . TYR A 1 93 ? 7.879 7.230 -9.969 1.00 96.50 93 TYR A N 1
ATOM 729 C CA . TYR A 1 93 ? 9.237 6.778 -10.263 1.00 96.50 93 TYR A CA 1
ATOM 730 C C . TYR A 1 93 ? 9.227 5.995 -11.576 1.00 96.50 93 TYR A C 1
ATOM 732 O O . TYR A 1 93 ? 8.314 5.195 -11.794 1.00 96.50 93 TYR A O 1
ATOM 740 N N . ALA A 1 94 ? 10.241 6.182 -12.422 1.00 96.12 94 ALA A N 1
ATOM 741 C CA . ALA A 1 94 ? 10.463 5.322 -13.580 1.00 96.12 94 ALA A CA 1
ATOM 742 C C . ALA A 1 94 ? 11.945 5.097 -13.877 1.00 96.12 94 ALA A C 1
ATOM 744 O O . ALA A 1 94 ? 12.787 5.970 -13.678 1.00 96.12 94 ALA A O 1
ATOM 745 N N . CYS A 1 95 ? 12.260 3.906 -14.376 1.00 96.88 95 CYS A N 1
ATOM 746 C CA . CYS A 1 95 ? 13.587 3.552 -14.849 1.00 96.88 95 CYS A CA 1
ATOM 747 C C . CYS A 1 95 ? 13.828 4.103 -16.262 1.00 96.88 95 CYS A C 1
ATOM 749 O O . CYS A 1 95 ? 13.123 3.742 -17.201 1.00 96.88 95 CYS A O 1
ATOM 751 N N . GLU A 1 96 ? 14.876 4.911 -16.426 1.00 95.25 96 GLU A N 1
ATOM 752 C CA . GLU A 1 96 ? 15.290 5.462 -17.725 1.00 95.25 96 GLU A CA 1
ATOM 753 C C . GLU A 1 96 ? 16.272 4.551 -18.475 1.00 95.25 96 GLU A C 1
ATOM 755 O O . GLU A 1 96 ? 16.533 4.760 -19.654 1.00 95.25 96 GLU A O 1
ATOM 760 N N . GLY A 1 97 ? 16.789 3.509 -17.818 1.00 94.06 97 GLY A N 1
ATOM 761 C CA . GLY A 1 97 ? 17.734 2.545 -18.393 1.00 94.06 97 GLY A CA 1
ATOM 762 C C . GLY A 1 97 ? 17.100 1.474 -19.280 1.00 94.06 97 GLY A C 1
ATOM 763 O O . GLY A 1 97 ? 17.633 0.374 -19.353 1.00 94.06 97 GLY A O 1
ATOM 764 N N . GLY A 1 98 ? 15.939 1.745 -19.881 1.00 90.81 98 GLY A N 1
ATOM 765 C CA . GLY A 1 98 ? 15.294 0.856 -20.855 1.00 90.81 98 GLY A CA 1
ATOM 766 C C . GLY A 1 98 ? 14.246 -0.119 -20.307 1.00 90.81 98 GLY A C 1
ATOM 767 O O . GLY A 1 98 ? 13.455 -0.625 -21.095 1.00 90.81 98 GLY A O 1
ATOM 768 N N . CYS A 1 99 ? 14.153 -0.343 -18.988 1.00 92.88 99 CYS A N 1
ATOM 769 C CA . CYS A 1 99 ? 13.115 -1.227 -18.425 1.00 92.88 99 CYS A CA 1
ATOM 770 C C . CYS A 1 99 ? 11.691 -0.689 -18.625 1.00 92.88 99 CYS A C 1
ATOM 772 O O . CYS A 1 99 ? 10.748 -1.463 -18.753 1.00 92.88 99 CYS A O 1
ATOM 774 N N . GLN A 1 100 ? 11.532 0.634 -18.623 1.00 90.56 100 GLN A N 1
ATOM 775 C CA . GLN A 1 100 ? 10.280 1.305 -18.944 1.00 90.56 100 GLN A CA 1
ATOM 776 C C . GLN A 1 100 ? 10.554 2.187 -20.148 1.00 90.56 100 GLN A C 1
ATOM 778 O O . GLN A 1 100 ? 10.946 3.346 -20.009 1.00 90.56 100 GLN A O 1
ATOM 783 N N . THR A 1 101 ? 10.422 1.610 -21.342 1.00 81.25 101 THR A N 1
ATOM 784 C CA . THR A 1 101 ? 10.584 2.362 -22.581 1.00 81.25 101 THR A CA 1
ATOM 785 C C . THR A 1 101 ? 9.616 3.536 -22.526 1.00 81.25 101 THR A C 1
ATOM 787 O O . THR A 1 101 ? 8.399 3.341 -22.511 1.00 81.25 101 THR A O 1
ATOM 790 N N . LYS A 1 102 ? 10.143 4.767 -22.462 1.00 74.00 102 LYS A N 1
ATOM 791 C CA . LYS A 1 102 ? 9.337 5.945 -22.769 1.00 74.00 102 LYS A CA 1
ATOM 792 C C . LYS A 1 102 ? 8.927 5.716 -24.210 1.00 74.00 102 LYS A C 1
ATOM 794 O O . LYS A 1 102 ? 9.755 5.869 -25.105 1.00 74.00 102 LYS A O 1
ATOM 799 N N . GLN A 1 103 ? 7.695 5.263 -24.433 1.00 63.31 103 GLN A N 1
ATOM 800 C CA . GLN A 1 103 ? 7.094 5.409 -25.741 1.00 63.31 103 GLN A CA 1
ATOM 801 C C . GLN A 1 103 ? 7.090 6.915 -25.949 1.00 63.31 103 GLN A C 1
ATOM 803 O O . GLN A 1 103 ? 6.252 7.632 -25.402 1.00 63.31 103 GLN A O 1
ATOM 808 N N . PHE A 1 104 ? 8.129 7.406 -26.624 1.00 55.22 104 PHE A N 1
ATOM 809 C CA . PHE A 1 104 ? 8.105 8.712 -27.225 1.00 55.22 104 PHE A CA 1
ATOM 810 C C . PHE A 1 104 ? 6.912 8.607 -28.147 1.00 55.22 104 PHE A C 1
ATOM 812 O O . PHE A 1 104 ? 6.978 7.984 -29.204 1.00 55.22 104 PHE A O 1
ATOM 819 N N . LEU A 1 105 ? 5.782 9.119 -27.665 1.00 53.28 105 LEU A N 1
ATOM 820 C CA . LEU A 1 105 ? 4.700 9.547 -28.510 1.00 53.28 105 LEU A CA 1
ATOM 821 C C . LEU A 1 105 ? 5.381 10.531 -29.445 1.00 53.28 105 LEU A C 1
ATOM 823 O O . LEU A 1 105 ? 5.558 11.697 -29.093 1.00 53.28 105 LEU A O 1
ATOM 827 N N . LEU A 1 106 ? 5.888 10.014 -30.569 1.00 49.06 106 LEU A N 1
ATOM 828 C CA . LEU A 1 106 ? 6.339 10.831 -31.668 1.00 49.06 106 LEU A CA 1
ATOM 829 C C . LEU A 1 106 ? 5.174 11.791 -31.863 1.00 49.06 106 LEU A C 1
ATOM 831 O O . LEU A 1 106 ? 4.043 11.310 -32.027 1.00 49.06 106 LEU A O 1
ATOM 835 N N . PRO A 1 107 ? 5.387 13.109 -31.694 1.00 52.59 107 PRO A N 1
ATOM 836 C CA . PRO A 1 107 ? 4.332 14.053 -31.981 1.00 52.59 107 PRO A CA 1
ATOM 837 C C . PRO A 1 107 ? 3.903 13.691 -33.391 1.00 52.59 107 PRO A C 1
ATOM 839 O O . PRO A 1 107 ? 4.738 13.676 -34.294 1.00 52.59 107 PRO A O 1
ATOM 842 N N . SER A 1 108 ? 2.650 13.266 -33.552 1.00 50.06 108 SER A N 1
ATOM 843 C CA . SER A 1 108 ? 2.078 13.055 -34.868 1.00 50.06 108 SER A CA 1
ATOM 844 C C . SER A 1 108 ? 2.054 14.441 -35.482 1.00 50.06 108 SER A C 1
ATOM 846 O O . SER A 1 108 ? 1.104 15.199 -35.287 1.00 50.06 108 SER A O 1
ATOM 848 N N . THR A 1 109 ? 3.163 14.833 -36.096 1.00 49.66 109 THR A N 1
ATOM 849 C CA . THR A 1 109 ? 3.226 16.022 -36.907 1.00 49.66 109 THR A CA 1
ATOM 850 C C . THR A 1 109 ? 2.173 15.776 -37.976 1.00 49.66 109 THR A C 1
ATOM 852 O O . THR A 1 109 ? 2.284 14.794 -38.717 1.00 49.66 109 THR A O 1
ATOM 855 N N . PRO A 1 110 ? 1.097 16.582 -38.046 1.00 56.47 110 PRO A N 1
ATOM 856 C CA . PRO A 1 110 ? 0.290 16.559 -39.252 1.00 56.47 110 PRO A CA 1
ATOM 857 C C . PRO A 1 110 ? 1.256 16.806 -40.423 1.00 56.47 110 PRO A C 1
ATOM 859 O O . PRO A 1 110 ? 2.228 17.544 -40.235 1.00 56.47 110 PRO A O 1
ATOM 862 N N . PRO A 1 111 ? 1.062 16.180 -41.594 1.00 52.81 111 PRO A N 1
ATOM 863 C CA . PRO A 1 111 ? 1.937 16.383 -42.742 1.00 52.81 111 PRO A CA 1
ATOM 864 C C . PRO A 1 111 ? 1.912 17.866 -43.132 1.00 52.81 111 PRO A C 1
ATOM 866 O O . PRO A 1 111 ? 1.028 18.332 -43.850 1.00 52.81 111 PRO A O 1
ATOM 869 N N . VAL A 1 112 ? 2.866 18.638 -42.607 1.00 53.25 112 VAL A N 1
ATOM 870 C CA . VAL A 1 112 ? 3.050 20.039 -42.962 1.00 53.25 112 VAL A CA 1
ATOM 871 C C . VAL A 1 112 ? 3.652 20.027 -44.354 1.00 53.25 112 VAL A C 1
ATOM 873 O O . VAL A 1 112 ? 4.816 19.673 -44.535 1.00 53.25 112 VAL A O 1
ATOM 876 N N . LYS A 1 113 ? 2.834 20.394 -45.344 1.00 53.53 113 LYS A N 1
ATOM 877 C CA . LYS A 1 113 ? 3.299 20.732 -46.688 1.00 53.53 113 LYS A CA 1
ATOM 878 C C . LYS A 1 113 ? 4.387 21.795 -46.544 1.00 53.53 113 LYS A C 1
ATOM 880 O O . LYS A 1 113 ? 4.126 22.917 -46.115 1.00 53.53 113 LYS A O 1
ATOM 885 N N . SER A 1 114 ? 5.609 21.405 -46.860 1.00 46.12 114 SER A N 1
ATOM 886 C CA . SER A 1 114 ? 6.799 22.236 -46.842 1.00 46.12 114 SER A CA 1
ATOM 887 C C . SER A 1 114 ? 6.632 23.419 -47.800 1.00 46.12 114 SER A C 1
ATOM 889 O O . SER A 1 114 ? 6.614 23.256 -49.017 1.00 46.12 114 SER A O 1
ATOM 891 N N . LYS A 1 115 ? 6.561 24.636 -47.252 1.00 49.94 115 LYS A N 1
ATOM 892 C CA . LYS A 1 115 ? 7.039 25.833 -47.950 1.00 49.94 115 LYS A CA 1
ATOM 893 C C . LYS A 1 115 ? 8.298 26.318 -47.247 1.00 49.94 115 LYS A C 1
ATOM 895 O O . LYS A 1 115 ? 8.273 26.708 -46.085 1.00 49.94 115 LYS A O 1
ATOM 900 N N . ALA A 1 116 ? 9.401 26.207 -47.975 1.00 58.19 116 ALA A N 1
ATOM 901 C CA . ALA A 1 116 ? 10.726 26.652 -47.594 1.00 58.19 116 ALA A CA 1
ATOM 902 C C . ALA A 1 116 ? 10.770 28.176 -47.424 1.00 58.19 116 ALA A C 1
ATOM 904 O O . ALA A 1 116 ? 10.398 28.877 -48.359 1.00 58.19 116 ALA A O 1
ATOM 905 N N . VAL A 1 117 ? 11.292 28.678 -46.297 1.00 51.91 117 VAL A N 1
ATOM 906 C CA . VAL A 1 117 ? 11.847 30.040 -46.187 1.00 51.91 117 VAL A CA 1
ATOM 907 C C . VAL A 1 117 ? 13.005 30.070 -45.172 1.00 51.91 117 VAL A C 1
ATOM 909 O O . VAL A 1 117 ? 12.813 29.975 -43.967 1.00 51.91 117 VAL A O 1
ATOM 912 N N . ALA A 1 118 ? 14.211 30.154 -45.736 1.00 54.00 118 ALA A N 1
ATOM 913 C CA . ALA A 1 118 ? 15.392 30.953 -45.380 1.00 54.00 118 ALA A CA 1
ATOM 914 C C . ALA A 1 118 ? 15.804 31.282 -43.914 1.00 54.00 118 ALA A C 1
ATOM 916 O O . ALA A 1 118 ? 15.142 32.018 -43.196 1.00 54.00 118 ALA A O 1
ATOM 917 N N . LYS A 1 119 ? 17.048 30.861 -43.606 1.00 49.50 119 LYS A N 1
ATOM 918 C CA . LYS A 1 119 ? 18.236 31.643 -43.157 1.00 49.50 119 LYS A CA 1
ATOM 919 C C . LYS A 1 119 ? 18.083 32.754 -42.089 1.00 49.50 119 LYS A C 1
ATOM 921 O O . LYS A 1 119 ? 17.539 33.815 -42.359 1.00 49.50 119 LYS A O 1
ATOM 926 N N . GLY A 1 120 ? 18.834 32.603 -40.989 1.00 40.06 120 GLY A N 1
ATOM 927 C CA . GLY A 1 120 ? 19.305 33.708 -40.127 1.00 40.06 120 GLY A CA 1
ATOM 928 C C . GLY A 1 120 ? 19.827 33.213 -38.770 1.00 40.06 120 GLY A C 1
ATOM 929 O O . GLY A 1 120 ? 19.036 32.827 -37.926 1.00 40.06 120 GLY A O 1
ATOM 930 N N . LYS A 1 121 ? 21.134 32.935 -38.650 1.00 43.88 121 LYS A N 1
ATOM 931 C CA . LYS A 1 121 ? 22.185 33.732 -37.967 1.00 43.88 121 LYS A CA 1
ATOM 932 C C . LYS A 1 121 ? 22.123 33.776 -36.420 1.00 43.88 121 LYS A C 1
ATOM 934 O O . LYS A 1 121 ? 21.201 34.304 -35.819 1.00 43.88 121 LYS A O 1
ATOM 939 N N . SER A 1 122 ? 23.199 33.222 -35.859 1.00 61.12 122 SER A N 1
ATOM 940 C CA . SER A 1 122 ? 23.832 33.349 -34.535 1.00 61.12 122 SER A CA 1
ATOM 941 C C . SER A 1 122 ? 23.564 34.620 -33.712 1.00 61.12 122 SER A C 1
ATOM 943 O O . SER A 1 122 ? 23.660 35.715 -34.259 1.00 61.12 122 SER A O 1
ATOM 945 N N . ASN A 1 123 ? 23.446 34.482 -32.381 1.00 43.03 123 ASN A N 1
ATOM 946 C CA . ASN A 1 123 ? 24.467 35.041 -31.480 1.00 43.03 123 ASN A CA 1
ATOM 947 C C . ASN A 1 123 ? 24.398 34.553 -30.020 1.00 43.03 123 ASN A C 1
ATOM 949 O O . ASN A 1 123 ? 23.346 34.448 -29.397 1.00 43.03 123 ASN A O 1
ATOM 953 N N . GLU A 1 124 ? 25.605 34.300 -29.536 1.00 49.84 124 GLU A N 1
ATOM 954 C CA . GLU A 1 124 ? 26.133 34.147 -28.185 1.00 49.84 124 GLU A CA 1
ATOM 955 C C . GLU A 1 124 ? 26.012 35.450 -27.377 1.00 49.84 124 GLU A C 1
ATOM 957 O O . GLU A 1 124 ? 26.340 36.491 -27.931 1.00 49.84 124 GLU A O 1
ATOM 962 N N . VAL A 1 125 ? 25.620 35.405 -26.090 1.00 43.69 125 VAL A N 1
ATOM 963 C CA . VAL A 1 125 ? 26.128 36.320 -25.039 1.00 43.69 125 VAL A CA 1
ATOM 964 C C . VAL A 1 125 ? 26.014 35.656 -23.657 1.00 43.69 125 VAL A C 1
ATOM 966 O O . VAL A 1 125 ? 24.946 35.226 -23.221 1.00 43.69 125 VAL A O 1
ATOM 969 N N . ILE A 1 126 ? 27.155 35.621 -22.974 1.00 51.28 126 ILE A N 1
ATOM 970 C CA . ILE A 1 126 ? 27.404 35.244 -21.582 1.00 51.28 126 ILE A CA 1
ATOM 971 C C . ILE A 1 126 ? 26.979 36.402 -20.661 1.00 51.28 126 ILE A C 1
ATOM 973 O O . ILE A 1 126 ? 27.391 37.535 -20.887 1.00 51.28 126 ILE A O 1
ATOM 977 N N . ALA A 1 127 ? 26.232 36.138 -19.583 1.00 45.94 127 ALA A N 1
ATOM 978 C CA . ALA A 1 127 ? 26.050 37.112 -18.503 1.00 45.94 127 ALA A CA 1
ATOM 979 C C . ALA A 1 127 ? 26.036 36.429 -17.129 1.00 45.94 127 ALA A C 1
ATOM 981 O O . ALA A 1 127 ? 25.074 35.772 -16.729 1.00 45.94 127 ALA A O 1
ATOM 982 N N . ALA A 1 128 ? 27.150 36.602 -16.419 1.00 51.44 128 ALA A N 1
ATOM 983 C CA . ALA A 1 128 ? 27.322 36.300 -15.009 1.00 51.44 128 ALA A CA 1
ATOM 984 C C . ALA A 1 128 ? 26.487 37.268 -14.153 1.00 51.44 128 ALA A C 1
ATOM 986 O O . ALA A 1 128 ? 26.552 38.479 -14.351 1.00 51.44 128 ALA A O 1
ATOM 987 N N . VAL A 1 129 ? 25.742 36.746 -13.173 1.00 51.12 129 VAL A N 1
ATOM 988 C CA . VAL A 1 129 ? 25.067 37.562 -12.152 1.00 51.12 129 VAL A CA 1
ATOM 989 C C . VAL A 1 129 ? 25.421 37.059 -10.758 1.00 51.12 129 VAL A C 1
ATOM 991 O O . VAL A 1 129 ? 25.459 35.864 -10.470 1.00 51.12 129 VAL A O 1
ATOM 994 N N . ALA A 1 130 ? 25.745 38.051 -9.937 1.00 55.47 130 ALA A N 1
ATOM 995 C CA . ALA A 1 130 ? 26.427 38.023 -8.663 1.00 55.47 130 ALA A CA 1
ATOM 996 C C . ALA A 1 130 ? 25.703 37.272 -7.535 1.00 55.47 130 ALA A C 1
ATOM 998 O O . ALA A 1 130 ? 24.481 37.279 -7.400 1.00 55.47 130 ALA A O 1
ATOM 999 N N . LYS A 1 131 ? 26.537 36.688 -6.670 1.00 44.78 131 LYS A N 1
ATOM 1000 C CA . LYS A 1 131 ? 26.197 36.063 -5.390 1.00 44.78 131 LYS A CA 1
ATOM 1001 C C . LYS A 1 131 ? 25.735 37.123 -4.384 1.00 44.78 131 LYS A C 1
ATOM 1003 O O . LYS A 1 131 ? 26.423 38.119 -4.179 1.00 44.78 131 LYS A O 1
ATOM 1008 N N . LYS A 1 132 ? 24.621 36.855 -3.699 1.00 53.50 132 LYS A N 1
ATOM 1009 C CA . LYS A 1 132 ? 24.151 37.592 -2.517 1.00 53.50 132 LYS A CA 1
ATOM 1010 C C . LYS A 1 132 ? 24.371 36.703 -1.278 1.00 53.50 132 LYS A C 1
ATOM 1012 O O . LYS A 1 132 ? 24.041 35.519 -1.354 1.00 53.50 132 LYS A O 1
ATOM 1017 N N . PRO A 1 133 ? 24.949 37.200 -0.170 1.00 53.88 133 PRO A N 1
ATOM 1018 C CA . PRO A 1 133 ? 25.141 36.398 1.035 1.00 53.88 133 PRO A CA 1
ATOM 1019 C C . PRO A 1 133 ? 23.827 36.305 1.824 1.00 53.88 133 PRO A C 1
ATOM 1021 O O . PRO A 1 133 ? 23.334 37.305 2.341 1.00 53.88 133 PRO A O 1
ATOM 1024 N N . GLU A 1 134 ? 23.256 35.102 1.904 1.00 49.41 134 GLU A N 1
ATOM 1025 C CA . GLU A 1 134 ? 22.125 34.799 2.784 1.00 49.41 134 GLU A CA 1
ATOM 1026 C C . GLU A 1 134 ? 22.606 34.484 4.207 1.00 49.41 134 GLU A C 1
ATOM 1028 O O . GLU A 1 134 ? 23.552 33.730 4.448 1.00 49.41 134 GLU A O 1
ATOM 1033 N N . SER A 1 135 ? 21.925 35.117 5.153 1.00 49.53 135 SER A N 1
ATOM 1034 C CA . SER A 1 135 ? 22.115 35.076 6.592 1.00 49.53 135 SER A CA 1
ATOM 1035 C C . SER A 1 135 ? 21.752 33.707 7.176 1.00 49.53 135 SER A C 1
ATOM 1037 O O . SER A 1 135 ? 20.649 33.186 7.013 1.00 49.53 135 SER A O 1
ATOM 1039 N N . LYS A 1 136 ? 22.703 33.123 7.909 1.00 46.03 136 LYS A N 1
ATOM 1040 C CA . LYS A 1 136 ? 22.552 31.851 8.622 1.00 46.03 136 LYS A CA 1
ATOM 1041 C C . LYS A 1 136 ? 21.645 32.032 9.845 1.00 46.03 136 LYS A C 1
ATOM 1043 O O . LYS A 1 136 ? 22.107 32.461 10.898 1.00 46.03 136 LYS A O 1
ATOM 1048 N N . VAL A 1 137 ? 20.372 31.658 9.730 1.00 54.62 137 VAL A N 1
ATOM 1049 C CA . VAL A 1 137 ? 19.498 31.421 10.891 1.00 54.62 137 VAL A CA 1
ATOM 1050 C C . VAL A 1 137 ? 19.741 29.996 11.384 1.00 54.62 137 VAL A C 1
ATOM 1052 O O . VAL A 1 137 ? 19.332 29.015 10.761 1.00 54.62 137 VAL A O 1
ATOM 1055 N N . VAL A 1 138 ? 20.448 29.892 12.507 1.00 48.41 138 VAL A N 1
ATOM 1056 C CA . VAL A 1 138 ? 20.713 28.646 13.230 1.00 48.41 138 VAL A CA 1
ATOM 1057 C C . VAL A 1 138 ? 19.393 28.137 13.817 1.00 48.41 138 VAL A C 1
ATOM 1059 O O . VAL A 1 138 ? 18.944 28.596 14.863 1.00 48.41 138 VAL A O 1
ATOM 1062 N N . LYS A 1 139 ? 18.741 27.195 13.125 1.00 46.88 139 LYS A N 1
ATOM 1063 C CA . LYS A 1 139 ? 17.617 26.431 13.681 1.00 46.88 139 LYS A CA 1
ATOM 1064 C C . LYS A 1 139 ? 18.163 25.412 14.677 1.00 46.88 139 LYS A C 1
ATOM 1066 O O . LYS A 1 139 ? 18.898 24.496 14.309 1.00 46.88 139 LYS A O 1
ATOM 1071 N N . SER A 1 140 ? 17.804 25.598 15.940 1.00 48.72 140 SER A N 1
ATOM 1072 C CA . SER A 1 140 ? 18.074 24.681 17.039 1.00 48.72 140 SER A CA 1
ATOM 1073 C C . SER A 1 140 ? 17.471 23.302 16.749 1.00 48.72 140 SER A C 1
ATOM 1075 O O . SER A 1 140 ? 16.277 23.157 16.480 1.00 48.72 140 SER A O 1
ATOM 1077 N N . LYS A 1 141 ? 18.325 22.272 16.782 1.00 43.03 141 LYS A N 1
ATOM 1078 C CA . LYS A 1 141 ? 17.937 20.860 16.708 1.00 43.03 141 LYS A CA 1
ATOM 1079 C C . LYS A 1 141 ? 17.098 20.515 17.939 1.00 43.03 141 LYS A C 1
ATOM 1081 O O . LYS A 1 141 ? 17.641 20.275 19.013 1.00 43.03 141 LYS A O 1
ATOM 1086 N N . ARG A 1 142 ? 15.776 20.487 17.780 1.00 55.88 142 ARG A N 1
ATOM 1087 C CA . ARG A 1 142 ? 14.869 19.843 18.732 1.00 55.88 142 ARG A CA 1
ATOM 1088 C C . ARG A 1 142 ? 15.061 18.337 18.574 1.00 55.88 142 ARG A C 1
ATOM 1090 O O . ARG A 1 142 ? 14.880 17.814 17.480 1.00 55.88 142 ARG A O 1
ATOM 1097 N N . SER A 1 143 ? 15.499 17.673 19.636 1.00 54.41 143 SER A N 1
ATOM 1098 C CA . SER A 1 143 ? 15.642 16.222 19.695 1.00 54.41 143 SER A CA 1
ATOM 1099 C C . SER A 1 143 ? 14.278 15.570 19.461 1.00 54.41 143 SER A C 1
ATOM 1101 O O . SER A 1 143 ? 13.402 15.577 20.325 1.00 54.41 143 SER A O 1
ATOM 1103 N N . GLU A 1 144 ? 14.074 15.055 18.252 1.00 56.69 144 GLU A N 1
ATOM 1104 C CA . GLU A 1 144 ? 12.920 14.229 17.919 1.00 56.69 144 GLU A CA 1
ATOM 1105 C C . GLU A 1 144 ? 13.069 12.898 18.656 1.00 56.69 144 GLU A C 1
ATOM 1107 O O . GLU A 1 144 ? 13.887 12.049 18.307 1.00 56.69 144 GLU A O 1
ATOM 1112 N N . GLN A 1 145 ? 12.300 12.747 19.733 1.00 70.00 145 GLN A N 1
ATOM 1113 C CA . GLN A 1 145 ? 12.054 11.448 20.345 1.00 70.00 145 GLN A CA 1
ATOM 1114 C C . GLN A 1 145 ? 11.441 10.521 19.281 1.00 70.00 145 GLN A C 1
ATOM 1116 O O . GLN A 1 145 ? 10.597 10.986 18.504 1.00 70.00 145 GLN A O 1
ATOM 1121 N N . PRO A 1 146 ? 11.834 9.235 19.225 1.00 57.59 146 PRO A N 1
ATOM 1122 C CA . PRO A 1 146 ? 11.274 8.284 18.275 1.00 57.59 146 PRO A CA 1
ATOM 1123 C C . PRO A 1 146 ? 9.764 8.213 18.492 1.00 57.59 146 PRO A C 1
ATOM 1125 O O . PRO A 1 146 ? 9.279 7.717 19.508 1.00 57.59 146 PRO A O 1
ATOM 1128 N N . THR A 1 147 ? 9.012 8.777 17.548 1.00 65.56 147 THR A N 1
ATOM 1129 C CA . THR A 1 147 ? 7.555 8.728 17.586 1.00 65.56 147 THR A CA 1
ATOM 1130 C C . THR A 1 147 ? 7.142 7.266 17.502 1.00 65.56 147 THR A C 1
ATOM 1132 O O . THR A 1 147 ? 7.552 6.539 16.595 1.00 65.56 147 THR A O 1
ATOM 1135 N N . GLN A 1 148 ? 6.375 6.812 18.495 1.00 73.94 148 GLN A N 1
ATOM 1136 C CA . GLN A 1 148 ? 5.843 5.456 18.538 1.00 73.94 148 GLN A CA 1
ATOM 1137 C C . GLN A 1 148 ? 5.138 5.180 17.206 1.00 73.94 148 GLN A C 1
ATOM 1139 O O . GLN A 1 148 ? 4.202 5.894 16.845 1.00 73.94 148 GLN A O 1
ATOM 1144 N N . HIS A 1 149 ? 5.635 4.195 16.452 1.00 67.94 149 HIS A N 1
ATOM 1145 C CA . HIS A 1 149 ? 5.162 3.878 15.107 1.00 67.94 149 HIS A CA 1
ATOM 1146 C C . HIS A 1 149 ? 3.663 3.562 15.152 1.00 67.94 149 HIS A C 1
ATOM 1148 O O . HIS A 1 149 ? 3.244 2.479 15.561 1.00 67.94 149 HIS A O 1
ATOM 1154 N N . VAL A 1 150 ? 2.848 4.538 14.757 1.00 62.12 150 VAL A N 1
ATOM 1155 C CA . VAL A 1 150 ? 1.398 4.410 14.665 1.00 62.12 150 VAL A CA 1
ATOM 1156 C C . VAL A 1 150 ? 1.111 3.530 13.446 1.00 62.12 150 VAL A C 1
ATOM 1158 O O . VAL A 1 150 ? 1.406 3.961 12.330 1.00 62.12 150 VAL A O 1
ATOM 1161 N N . PRO A 1 151 ? 0.540 2.320 13.607 1.00 63.41 151 PRO A N 1
ATOM 1162 C CA . PRO A 1 151 ? 0.222 1.462 12.474 1.00 63.41 151 PRO A CA 1
ATOM 1163 C C . PRO A 1 151 ? -0.676 2.212 11.489 1.00 63.41 151 PRO A C 1
ATOM 1165 O O . PRO A 1 151 ? -1.696 2.789 11.881 1.00 63.41 151 PRO A O 1
ATOM 1168 N N . PHE A 1 152 ? -0.272 2.236 10.219 1.00 54.81 152 PHE A N 1
ATOM 1169 C CA . PHE A 1 152 ? -1.058 2.829 9.146 1.00 54.81 152 PHE A CA 1
ATOM 1170 C C . PHE A 1 152 ? -2.263 1.925 8.867 1.00 54.81 152 PHE A C 1
ATOM 1172 O O . PHE A 1 152 ? -2.150 0.919 8.167 1.00 54.81 152 PHE A O 1
ATOM 1179 N N . ILE A 1 153 ? -3.416 2.271 9.441 1.00 58.03 153 ILE A N 1
ATOM 1180 C CA . ILE A 1 153 ? -4.686 1.601 9.157 1.00 58.03 153 ILE A CA 1
ATOM 1181 C C . ILE A 1 153 ? -5.110 2.040 7.752 1.00 58.03 153 ILE A C 1
ATOM 1183 O O . ILE A 1 153 ? -5.619 3.144 7.563 1.00 58.03 153 ILE A O 1
ATOM 1187 N N . SER A 1 154 ? -4.846 1.213 6.739 1.00 58.31 154 SER A N 1
ATOM 1188 C CA . SER A 1 154 ? -5.259 1.525 5.372 1.00 58.31 154 SER A CA 1
ATOM 1189 C C . SER A 1 154 ? -6.784 1.519 5.275 1.00 58.31 154 SER A C 1
ATOM 1191 O O . SER A 1 154 ? -7.408 0.508 5.588 1.00 58.31 154 SER A O 1
ATOM 1193 N N . HIS A 1 155 ? -7.370 2.599 4.760 1.00 49.06 155 HIS A N 1
ATOM 1194 C CA . HIS A 1 155 ? -8.812 2.760 4.514 1.00 49.06 155 HIS A CA 1
ATOM 1195 C C . HIS A 1 155 ? -9.434 1.743 3.526 1.00 49.06 155 HIS A C 1
ATOM 1197 O O . HIS A 1 155 ? -10.588 1.897 3.145 1.00 49.06 155 HIS A O 1
ATOM 1203 N N . CYS A 1 156 ? -8.681 0.735 3.076 1.00 47.12 156 CYS A N 1
ATOM 1204 C CA . CYS A 1 156 ? -9.080 -0.197 2.021 1.00 47.12 156 CYS A CA 1
ATOM 1205 C C . CYS A 1 156 ? -9.608 -1.549 2.529 1.00 47.12 156 CYS A C 1
ATOM 1207 O O . CYS A 1 156 ? -10.060 -2.343 1.712 1.00 47.12 156 CYS A O 1
ATOM 1209 N N . ALA A 1 157 ? -9.572 -1.823 3.835 1.00 53.19 157 ALA A N 1
ATOM 1210 C CA . ALA A 1 157 ? -10.296 -2.952 4.418 1.00 53.19 157 ALA A CA 1
ATOM 1211 C C . ALA A 1 157 ? -11.525 -2.397 5.159 1.00 53.19 157 ALA A C 1
ATOM 1213 O O . ALA A 1 157 ? -11.349 -1.488 5.978 1.00 53.19 157 ALA A O 1
ATOM 1214 N N . PRO A 1 158 ? -12.754 -2.872 4.883 1.00 69.06 158 PRO A N 1
ATOM 1215 C CA . PRO A 1 158 ? -13.944 -2.442 5.607 1.00 69.06 158 PRO A CA 1
ATOM 1216 C C . PRO A 1 158 ? -13.898 -3.000 7.036 1.00 69.06 158 PRO A C 1
ATOM 1218 O O . PRO A 1 158 ? -14.500 -4.022 7.339 1.00 69.06 158 PRO A O 1
ATOM 1221 N N . VAL A 1 159 ? -13.142 -2.347 7.919 1.00 84.81 159 VAL A N 1
ATOM 1222 C CA . VAL A 1 159 ? -13.117 -2.688 9.343 1.00 84.81 159 VAL A CA 1
ATOM 1223 C C . VAL A 1 159 ? -14.330 -2.038 9.995 1.00 84.81 159 VAL A C 1
ATOM 1225 O O . VAL A 1 159 ? -14.484 -0.810 9.965 1.00 84.81 159 VAL A O 1
ATOM 1228 N N . THR A 1 160 ? -15.205 -2.853 10.578 1.00 93.44 160 THR A N 1
ATOM 1229 C CA . THR A 1 160 ? -16.389 -2.353 11.282 1.00 93.44 160 THR A CA 1
ATOM 1230 C C . THR A 1 160 ? -15.980 -1.528 12.506 1.00 93.44 160 THR A C 1
ATOM 1232 O O . THR A 1 160 ? -14.861 -1.627 13.022 1.00 93.44 160 THR A O 1
ATOM 1235 N N . ILE A 1 161 ? -16.874 -0.649 12.964 1.00 94.25 161 ILE A N 1
ATOM 1236 C CA . ILE A 1 161 ? -16.628 0.196 14.143 1.00 94.25 161 ILE A CA 1
ATOM 1237 C C . ILE A 1 161 ? -16.383 -0.681 15.383 1.00 94.25 161 ILE A C 1
ATOM 1239 O O . ILE A 1 161 ? -15.447 -0.415 16.137 1.00 94.25 161 ILE A O 1
ATOM 1243 N N . ASP A 1 162 ? -17.152 -1.763 15.534 1.00 94.50 162 ASP A N 1
ATOM 1244 C CA . ASP A 1 162 ? -17.033 -2.703 16.653 1.00 94.50 162 ASP A CA 1
ATOM 1245 C C . ASP A 1 162 ? -15.689 -3.435 16.657 1.00 94.50 162 ASP A C 1
ATOM 1247 O O . ASP A 1 162 ? -15.067 -3.594 17.708 1.00 94.50 162 ASP A O 1
ATOM 1251 N N . GLN A 1 163 ? -15.193 -3.826 15.480 1.00 93.31 163 GLN A N 1
ATOM 1252 C CA . GLN A 1 163 ? -13.893 -4.481 15.365 1.00 93.31 163 GLN A CA 1
ATOM 1253 C C . GLN A 1 163 ? -12.753 -3.533 15.760 1.00 93.31 163 GLN A C 1
ATOM 1255 O O . GLN A 1 163 ? -11.891 -3.914 16.550 1.00 93.31 163 GLN A O 1
ATOM 1260 N N . ARG A 1 164 ? -12.786 -2.267 15.313 1.00 92.06 164 ARG A N 1
ATOM 1261 C CA . ARG A 1 164 ? -11.799 -1.254 15.741 1.00 92.06 164 ARG A CA 1
ATOM 1262 C C . ARG A 1 164 ? -11.860 -0.980 17.240 1.00 92.06 164 ARG A C 1
ATOM 1264 O O . ARG A 1 164 ? -10.810 -0.818 17.860 1.00 92.06 164 ARG A O 1
ATOM 1271 N N . LEU A 1 165 ? -13.066 -0.933 17.810 1.00 95.44 165 LEU A N 1
ATOM 1272 C CA . LEU A 1 165 ? -13.252 -0.757 19.247 1.00 95.44 165 LEU A CA 1
ATOM 1273 C C . LEU A 1 165 ? -12.633 -1.922 20.031 1.00 95.44 165 LEU A C 1
ATOM 1275 O O . LEU A 1 165 ? -11.963 -1.687 21.033 1.00 95.44 165 LEU A O 1
ATOM 1279 N N . LYS A 1 166 ? -12.813 -3.159 19.551 1.00 94.75 166 LYS A N 1
ATOM 1280 C CA . LYS A 1 166 ? -12.289 -4.374 20.186 1.00 94.75 166 LYS A CA 1
ATOM 1281 C C . LYS A 1 166 ? -10.767 -4.506 20.074 1.00 94.75 166 LYS A C 1
ATOM 1283 O O . LYS A 1 166 ? -10.122 -4.874 21.047 1.00 94.75 166 LYS A O 1
ATOM 1288 N N . GLU A 1 167 ? -10.195 -4.226 18.904 1.00 92.69 167 GLU A N 1
ATOM 1289 C CA . GLU A 1 167 ? -8.764 -4.445 18.635 1.00 92.69 167 GLU A CA 1
ATOM 1290 C C . GLU A 1 167 ? -7.865 -3.325 19.161 1.00 92.69 167 GLU A C 1
ATOM 1292 O O . GLU A 1 167 ? -6.717 -3.567 19.537 1.00 92.69 167 GLU A O 1
ATOM 1297 N N . HIS A 1 168 ? -8.349 -2.082 19.145 1.00 93.19 168 HIS A N 1
ATOM 1298 C CA . HIS A 1 168 ? -7.502 -0.917 19.398 1.00 93.19 168 HIS A CA 1
ATOM 1299 C C . HIS A 1 168 ? -8.041 0.046 20.450 1.00 93.19 168 HIS A C 1
ATOM 1301 O O . HIS A 1 168 ? -7.381 1.048 20.725 1.00 93.19 168 HIS A O 1
ATOM 1307 N N . GLY A 1 169 ? -9.217 -0.233 21.009 1.00 95.81 169 GLY A N 1
ATOM 1308 C CA . GLY A 1 169 ? -9.836 0.617 22.011 1.00 95.81 169 GLY A CA 1
ATOM 1309 C C . GLY A 1 169 ? -10.487 1.893 21.451 1.00 95.81 169 GLY A C 1
ATOM 1310 O O . GLY A 1 169 ? -10.443 2.192 20.248 1.00 95.81 169 GLY A O 1
ATOM 1311 N N . PRO A 1 170 ? -11.142 2.669 22.330 1.00 97.38 170 PRO A N 1
ATOM 1312 C CA . PRO A 1 170 ? -11.904 3.861 21.958 1.00 97.38 170 PRO A CA 1
ATOM 1313 C C . PRO A 1 170 ? -11.034 5.035 21.474 1.00 97.38 170 PRO A C 1
ATOM 1315 O O . PRO A 1 170 ? -11.542 5.965 20.846 1.00 97.38 170 PRO A O 1
ATOM 1318 N N . GLU A 1 171 ? -9.720 5.016 21.711 1.00 96.75 171 GLU A N 1
ATOM 1319 C CA . GLU A 1 171 ? -8.792 6.093 21.342 1.00 96.75 171 GLU A CA 1
ATOM 1320 C C . GLU A 1 171 ? -8.648 6.237 19.821 1.00 96.75 171 GLU A C 1
ATOM 1322 O O . GLU A 1 171 ? -8.387 7.336 19.314 1.00 96.75 171 GLU A O 1
ATOM 1327 N N . ARG A 1 172 ? -8.842 5.140 19.078 1.00 94.12 172 ARG A N 1
ATOM 1328 C CA . ARG A 1 172 ? -8.751 5.108 17.610 1.00 94.12 172 ARG A CA 1
ATOM 1329 C C . ARG A 1 172 ? -10.027 5.529 16.894 1.00 94.12 172 ARG A C 1
ATOM 1331 O O . ARG A 1 172 ? -9.980 5.759 15.687 1.00 94.12 172 ARG A O 1
ATOM 1338 N N . LEU A 1 173 ? -11.131 5.687 17.615 1.00 95.38 173 LEU A N 1
ATOM 1339 C CA . LEU A 1 173 ? -12.394 6.127 17.039 1.00 95.38 173 LEU A CA 1
ATOM 1340 C C . LEU A 1 173 ? -12.446 7.656 16.899 1.00 95.38 173 LEU A C 1
ATOM 1342 O O . LEU A 1 173 ? -11.796 8.421 17.623 1.00 95.38 173 LEU A O 1
ATOM 1346 N N . THR A 1 174 ? -13.213 8.125 15.924 1.00 96.31 174 THR A N 1
ATOM 1347 C CA . THR A 1 174 ? -13.555 9.542 15.757 1.00 96.31 174 THR A CA 1
ATOM 1348 C C . THR A 1 174 ? -14.644 9.950 16.751 1.00 96.31 174 THR A C 1
ATOM 1350 O O . THR A 1 174 ? -15.405 9.116 17.237 1.00 96.31 174 THR A O 1
ATOM 1353 N N . ILE A 1 175 ? -14.766 11.251 17.044 1.00 96.94 175 ILE A N 1
ATOM 1354 C CA . ILE A 1 175 ? -15.790 11.761 17.980 1.00 96.94 175 ILE A CA 1
ATOM 1355 C C . ILE A 1 175 ? -17.205 11.368 17.519 1.00 96.94 175 ILE A C 1
ATOM 1357 O O . ILE A 1 175 ? -18.044 11.022 18.346 1.00 96.94 175 ILE A O 1
ATOM 1361 N N . LYS A 1 176 ? -17.462 11.371 16.204 1.00 97.19 176 LYS A N 1
ATOM 1362 C CA . LYS A 1 176 ? -18.757 10.980 15.629 1.00 97.19 176 LYS A CA 1
ATOM 1363 C C . LYS A 1 176 ? -19.076 9.506 15.892 1.00 97.19 176 LYS A C 1
ATOM 1365 O O . LYS A 1 176 ? -20.184 9.200 16.319 1.00 97.19 176 LYS A O 1
ATOM 1370 N N . GLU A 1 177 ? -18.105 8.619 15.677 1.00 96.69 177 GLU A N 1
ATOM 1371 C CA . GLU A 1 177 ? -18.254 7.182 15.945 1.00 96.69 177 GLU A CA 1
ATOM 1372 C C . GLU A 1 177 ? -18.479 6.926 17.439 1.00 96.69 177 GLU A C 1
ATOM 1374 O O . GLU A 1 177 ? -19.431 6.243 17.798 1.00 96.69 177 GLU A O 1
ATOM 1379 N N . ILE A 1 178 ? -17.676 7.547 18.314 1.00 97.88 178 ILE A N 1
ATOM 1380 C CA . ILE A 1 178 ? -17.819 7.407 19.772 1.00 97.88 178 ILE A CA 1
ATOM 1381 C C . ILE A 1 178 ? -19.222 7.826 20.226 1.00 97.88 178 ILE A C 1
ATOM 1383 O O . ILE A 1 178 ? -19.873 7.094 20.967 1.00 97.88 178 ILE A O 1
ATOM 1387 N N . ARG A 1 179 ? -19.717 8.980 19.759 1.00 97.50 179 ARG A N 1
ATOM 1388 C CA . ARG A 1 179 ? -21.067 9.456 20.099 1.00 97.50 179 ARG A CA 1
ATOM 1389 C C . ARG A 1 179 ? -22.149 8.498 19.610 1.00 97.50 179 ARG A C 1
ATOM 1391 O O . ARG A 1 179 ? -23.056 8.212 20.377 1.00 97.50 179 ARG A O 1
ATOM 1398 N N . SER A 1 180 ? -22.023 7.970 18.392 1.00 97.00 180 SER A N 1
ATOM 1399 C CA . SER A 1 180 ? -22.975 6.992 17.850 1.00 97.00 180 SER A CA 1
ATOM 1400 C C . SER A 1 180 ? -23.049 5.722 18.705 1.00 97.00 180 SER A C 1
ATOM 1402 O O . SER A 1 180 ? -24.136 5.192 18.906 1.00 97.00 180 SER A O 1
ATOM 1404 N N . ILE A 1 181 ? -21.915 5.246 19.233 1.00 96.81 181 ILE A N 1
ATOM 1405 C CA . ILE A 1 181 ? -21.869 4.060 20.106 1.00 96.81 181 ILE A CA 1
ATOM 1406 C C . ILE A 1 181 ? -22.514 4.355 21.465 1.00 96.81 181 ILE A C 1
ATOM 1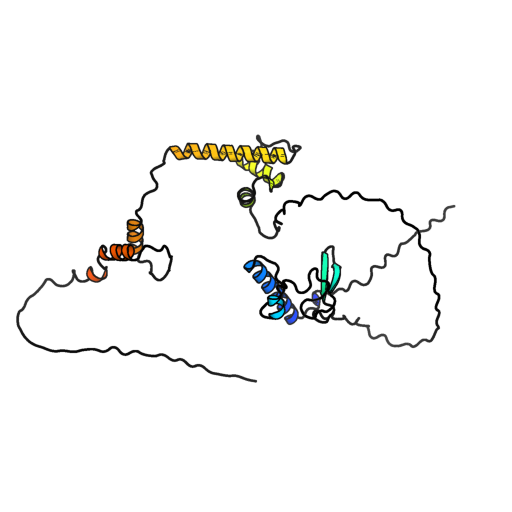408 O O . ILE A 1 181 ? -23.297 3.548 21.961 1.00 96.81 181 ILE A O 1
ATOM 1412 N N . ILE A 1 182 ? -22.206 5.511 22.065 1.00 97.56 182 ILE A N 1
ATOM 1413 C CA . ILE A 1 182 ? -22.797 5.928 23.349 1.00 97.56 182 ILE A CA 1
ATOM 1414 C C . ILE A 1 182 ? -24.316 6.079 23.211 1.00 97.56 182 ILE A C 1
ATOM 1416 O O . ILE A 1 182 ? -25.065 5.563 24.039 1.00 97.56 182 ILE A O 1
ATOM 1420 N N . GLU A 1 183 ? -24.764 6.742 22.145 1.00 97.06 183 GLU A N 1
ATOM 1421 C CA . GLU A 1 183 ? -26.180 6.941 21.841 1.00 97.06 183 GLU A CA 1
ATOM 1422 C C . GLU A 1 183 ? -26.911 5.611 21.646 1.00 97.06 183 GLU A C 1
ATOM 1424 O O . GLU A 1 183 ? -27.989 5.425 22.200 1.00 97.06 183 GLU A O 1
ATOM 1429 N N . HIS A 1 184 ? -26.295 4.651 20.952 1.00 96.81 184 HIS A N 1
ATOM 1430 C CA . HIS A 1 184 ? -26.862 3.316 20.778 1.00 96.81 184 HIS A CA 1
ATOM 1431 C C . HIS A 1 184 ? -26.965 2.526 22.096 1.00 96.81 184 HIS A C 1
ATOM 1433 O O . HIS A 1 184 ? -27.922 1.783 22.291 1.00 96.81 184 HIS A O 1
ATOM 1439 N N . LYS A 1 185 ? -25.990 2.653 23.010 1.00 95.75 185 LYS A N 1
ATOM 1440 C CA . LYS A 1 185 ? -25.958 1.868 24.262 1.00 95.75 185 LYS A CA 1
ATOM 1441 C C . LYS A 1 185 ? -26.804 2.451 25.396 1.00 95.75 185 LYS A C 1
ATOM 1443 O O . LYS A 1 185 ? -27.315 1.689 26.209 1.00 95.75 185 LYS A O 1
ATOM 1448 N N . VAL A 1 186 ? -26.910 3.776 25.497 1.00 96.31 186 VAL A N 1
ATOM 1449 C CA . VAL A 1 186 ? -27.510 4.455 26.669 1.00 96.31 186 VAL A CA 1
ATOM 1450 C C . VAL A 1 186 ? -28.615 5.441 26.278 1.00 96.31 186 VAL A C 1
ATOM 1452 O O . VAL A 1 186 ? -29.360 5.910 27.136 1.00 96.31 186 VAL A O 1
ATOM 1455 N N . GLY A 1 187 ? -28.750 5.756 24.989 1.00 95.38 187 GLY A N 1
ATOM 1456 C CA . GLY A 1 187 ? -29.626 6.813 24.493 1.00 95.38 187 GLY A CA 1
ATOM 1457 C C . GLY A 1 187 ? -28.976 8.201 24.527 1.00 95.38 187 GLY A C 1
ATOM 1458 O O . GLY A 1 187 ? -27.891 8.413 25.075 1.00 95.38 187 GLY A O 1
ATOM 1459 N N . SER A 1 188 ? -29.656 9.183 23.931 1.00 94.00 188 SER A N 1
ATOM 1460 C CA . SER A 1 188 ? -29.109 10.531 23.711 1.00 94.00 188 SER A CA 1
ATOM 1461 C C . SER A 1 188 ? -28.910 11.353 24.997 1.00 94.00 188 SER A C 1
ATOM 1463 O O . SER A 1 188 ? -28.160 12.328 24.991 1.00 94.00 188 SER A O 1
ATOM 1465 N N . ASN A 1 189 ? -29.526 10.951 26.115 1.00 91.69 189 ASN A N 1
ATOM 1466 C CA . ASN A 1 189 ? -29.495 11.689 27.386 1.00 91.69 189 ASN A CA 1
ATOM 1467 C C . ASN A 1 189 ? -28.154 11.584 28.136 1.00 91.69 189 ASN A C 1
ATOM 1469 O O . ASN A 1 189 ? -27.880 12.402 29.009 1.00 91.69 189 ASN A O 1
ATOM 1473 N N . ALA A 1 190 ? -27.311 10.601 27.803 1.00 89.12 190 ALA A N 1
ATOM 1474 C CA . ALA A 1 190 ? -26.028 10.359 28.473 1.00 89.12 190 ALA A CA 1
ATOM 1475 C C . ALA A 1 190 ? -24.806 10.853 27.671 1.00 89.12 190 ALA A C 1
ATOM 1477 O O . ALA A 1 190 ? -23.663 10.528 27.999 1.00 89.12 190 ALA A O 1
ATOM 1478 N N . LEU A 1 191 ? -25.023 11.611 26.592 1.00 94.88 191 LEU A N 1
ATOM 1479 C CA . LEU A 1 191 ? -23.944 12.082 25.727 1.00 94.88 191 LEU A CA 1
ATOM 1480 C C . LEU A 1 191 ? -23.205 13.281 26.349 1.00 94.88 191 LEU A C 1
ATOM 1482 O O . LEU A 1 191 ? -23.847 14.251 26.755 1.00 94.88 191 LEU A O 1
ATOM 1486 N N . PRO A 1 192 ? -21.858 13.298 26.325 1.00 96.19 192 PRO A N 1
ATOM 1487 C CA . PRO A 1 192 ? -21.092 14.508 26.607 1.00 96.19 192 PRO A CA 1
ATOM 1488 C C . PRO A 1 192 ? -21.502 15.665 25.681 1.00 96.19 192 PRO A C 1
ATOM 1490 O O . PRO A 1 192 ? -21.983 15.449 24.556 1.00 96.19 192 PRO A O 1
ATOM 1493 N N . SER A 1 193 ? -21.261 16.906 26.115 1.00 97.00 193 SER A N 1
ATOM 1494 C CA . SER A 1 193 ? -21.516 18.088 25.281 1.00 97.00 193 SER A CA 1
ATOM 1495 C C . SER A 1 193 ? -20.805 17.974 23.926 1.00 97.00 193 SER A C 1
ATOM 1497 O O . SER A 1 193 ? -19.687 17.465 23.825 1.00 97.00 193 SER A O 1
ATOM 1499 N N . LYS A 1 194 ? -21.443 18.473 22.859 1.00 96.19 194 LYS A N 1
ATOM 1500 C CA . LYS A 1 194 ? -20.866 18.489 21.499 1.00 96.19 194 LYS A CA 1
ATOM 1501 C C . LYS A 1 194 ? -19.544 19.263 21.432 1.00 96.19 194 LYS A C 1
ATOM 1503 O O . LYS A 1 194 ? -18.727 18.970 20.566 1.00 96.19 194 LYS A O 1
ATOM 1508 N N . SER A 1 195 ? -19.339 20.222 22.336 1.00 96.56 195 SER A N 1
ATOM 1509 C CA . SER A 1 195 ? -18.117 21.026 22.437 1.00 96.56 195 SER A CA 1
ATOM 1510 C C . SER A 1 195 ? -17.009 20.381 23.277 1.00 96.56 195 SER A C 1
ATOM 1512 O O . SER A 1 195 ? -15.896 20.902 23.313 1.00 96.56 195 SER A O 1
ATOM 1514 N N . SER A 1 196 ? -17.277 19.263 23.960 1.00 97.19 196 SER A N 1
ATOM 1515 C CA . SER A 1 196 ? -16.273 18.591 24.785 1.00 97.19 196 SER A CA 1
ATOM 1516 C C . SER A 1 196 ? -15.146 18.009 23.929 1.00 97.19 196 SER A C 1
ATOM 1518 O O . SER A 1 196 ? -15.362 17.538 22.811 1.00 97.19 196 SER A O 1
ATOM 1520 N N . ASN A 1 197 ? -13.928 17.997 24.471 1.00 97.56 197 ASN A N 1
ATOM 1521 C CA . ASN A 1 197 ? -12.773 17.447 23.770 1.00 97.56 197 ASN A CA 1
ATOM 1522 C C . ASN A 1 197 ? -12.920 15.924 23.525 1.00 97.56 197 ASN A C 1
ATOM 1524 O O . ASN A 1 197 ? -13.773 15.240 24.107 1.00 97.56 197 ASN A O 1
ATOM 1528 N N . LYS A 1 198 ? -12.077 15.367 22.643 1.00 97.50 198 LYS A N 1
ATOM 1529 C CA . LYS A 1 198 ? -12.093 13.926 22.332 1.00 97.50 198 LYS A CA 1
ATOM 1530 C C . LYS A 1 198 ? -11.823 13.064 23.573 1.00 97.50 198 LYS A C 1
ATOM 1532 O O . LYS A 1 198 ? -12.432 12.010 23.707 1.00 97.50 198 LYS A O 1
ATOM 1537 N N . ALA A 1 199 ? -10.953 13.509 24.479 1.00 97.75 199 ALA A N 1
ATOM 1538 C CA . ALA A 1 199 ? -10.596 12.756 25.680 1.00 97.75 199 ALA A CA 1
ATOM 1539 C C . ALA A 1 199 ? -11.807 12.520 26.601 1.00 97.75 199 ALA A C 1
ATOM 1541 O O . ALA A 1 199 ? -12.005 11.399 27.060 1.00 97.75 199 ALA A O 1
ATOM 1542 N N . THR A 1 200 ? -12.671 13.524 26.786 1.00 97.94 200 THR A N 1
ATOM 1543 C CA . THR A 1 200 ? -13.921 13.393 27.552 1.00 97.94 200 THR A CA 1
ATOM 1544 C C . THR A 1 200 ? -14.857 12.357 26.929 1.00 97.94 200 THR A C 1
ATOM 1546 O O . THR A 1 200 ? -15.432 11.540 27.642 1.00 97.94 200 THR A O 1
ATOM 1549 N N . HIS A 1 201 ? -14.980 12.342 25.598 1.00 98.12 201 HIS A N 1
ATOM 1550 C CA . HIS A 1 201 ? -15.804 11.357 24.891 1.00 98.12 201 HIS A CA 1
ATOM 1551 C C . HIS A 1 201 ? -15.242 9.933 25.017 1.00 98.12 201 HIS A C 1
ATOM 1553 O O . HIS A 1 201 ? -15.996 8.993 25.255 1.00 98.12 201 HIS A O 1
ATOM 1559 N N . VAL A 1 202 ? -13.920 9.776 24.895 1.00 98.00 202 VAL A N 1
ATOM 1560 C CA . VAL A 1 202 ? -13.234 8.488 25.081 1.00 98.00 202 VAL A CA 1
ATOM 1561 C C . VAL A 1 202 ? -13.434 7.968 26.506 1.00 98.00 202 VAL A C 1
ATOM 1563 O O . VAL A 1 202 ? -13.774 6.801 26.679 1.00 98.00 202 VAL A O 1
ATOM 1566 N N . GLN A 1 203 ? -13.281 8.826 27.519 1.00 98.00 203 GLN A N 1
ATOM 1567 C CA . GLN A 1 203 ? -13.469 8.435 28.917 1.00 98.00 203 GLN A CA 1
ATOM 1568 C C . GLN A 1 203 ? -14.917 8.024 29.209 1.00 98.00 203 GLN A C 1
ATOM 1570 O O . GLN A 1 203 ? -15.141 7.011 29.864 1.00 98.00 203 GLN A O 1
ATOM 1575 N N . ALA A 1 204 ? -15.896 8.759 28.673 1.00 97.81 204 ALA A N 1
ATOM 1576 C CA . ALA A 1 204 ? -17.305 8.395 28.796 1.00 97.81 204 ALA A CA 1
ATOM 1577 C C . ALA A 1 204 ? -17.591 7.003 28.203 1.00 97.81 204 ALA A C 1
ATOM 1579 O O . ALA A 1 204 ? -18.280 6.201 28.828 1.00 97.81 204 ALA A O 1
ATOM 1580 N N . LEU A 1 205 ? -17.014 6.686 27.036 1.00 97.88 205 LEU A N 1
ATOM 1581 C CA . LEU A 1 205 ? -17.161 5.367 26.420 1.00 97.88 205 LEU A CA 1
ATOM 1582 C C . LEU A 1 205 ? -16.472 4.257 27.234 1.00 97.88 205 LEU A C 1
ATOM 1584 O O . LEU A 1 205 ? -17.059 3.190 27.387 1.00 97.88 205 LEU A O 1
ATOM 1588 N N . ARG A 1 206 ? -15.280 4.493 27.805 1.00 97.75 206 ARG A N 1
ATOM 1589 C CA . ARG A 1 206 ? -14.613 3.507 28.684 1.00 97.75 206 ARG A CA 1
ATOM 1590 C C . ARG A 1 206 ? -15.457 3.171 29.911 1.00 97.75 206 ARG A C 1
ATOM 1592 O O . ARG A 1 206 ? -15.715 1.998 30.153 1.00 97.75 206 ARG A O 1
ATOM 1599 N N . ASN A 1 207 ? -15.960 4.190 30.609 1.00 97.38 207 ASN A N 1
ATOM 1600 C CA . ASN A 1 207 ? -16.800 3.999 31.793 1.00 97.38 207 ASN A CA 1
ATOM 1601 C C . ASN A 1 207 ? -18.061 3.170 31.469 1.00 97.38 207 ASN A C 1
ATOM 1603 O O . ASN A 1 207 ? -18.520 2.381 32.291 1.00 97.38 207 ASN A O 1
ATOM 1607 N N . LEU A 1 208 ? -18.625 3.331 30.264 1.00 97.06 208 LEU A N 1
ATOM 1608 C CA . LEU A 1 208 ? -19.771 2.534 29.816 1.00 97.06 208 LEU A CA 1
ATOM 1609 C C . LEU A 1 208 ? -19.412 1.076 29.532 1.00 97.06 208 LEU A C 1
ATOM 1611 O O . LEU A 1 208 ? -20.162 0.192 29.936 1.00 97.06 208 LEU A O 1
ATOM 1615 N N . LEU A 1 209 ? -18.277 0.823 28.878 1.00 96.06 209 LEU A N 1
ATOM 1616 C CA . LEU A 1 209 ? -17.806 -0.540 28.611 1.00 96.06 209 LEU A CA 1
ATOM 1617 C C . LEU A 1 209 ? -17.455 -1.284 29.909 1.00 96.06 209 LEU A C 1
ATOM 1619 O O . LEU A 1 209 ? -17.767 -2.464 30.048 1.00 96.06 209 LEU A O 1
ATOM 1623 N N . GLU A 1 210 ? -16.868 -0.593 30.887 1.00 96.31 210 GLU A N 1
ATOM 1624 C CA . GLU A 1 210 ? -16.607 -1.150 32.220 1.00 96.31 210 GLU A CA 1
ATOM 1625 C C . GLU A 1 210 ? -17.909 -1.479 32.960 1.00 96.31 210 GLU A C 1
ATOM 1627 O O . GLU A 1 210 ? -18.053 -2.574 33.507 1.00 96.31 210 GLU A O 1
ATOM 1632 N N . LYS A 1 211 ? -18.899 -0.578 32.915 1.00 96.06 211 LYS A N 1
ATOM 1633 C CA . LYS A 1 211 ? -20.220 -0.814 33.512 1.00 96.06 211 LYS A CA 1
ATOM 1634 C C . LYS A 1 211 ? -20.933 -2.012 32.876 1.00 96.06 211 LYS A C 1
ATOM 1636 O O . LYS A 1 211 ? -21.544 -2.805 33.588 1.00 96.06 211 LYS A O 1
ATOM 1641 N N . GLU A 1 212 ? -20.839 -2.168 31.557 1.00 94.31 212 GLU A N 1
ATOM 1642 C CA . GLU A 1 212 ? -21.409 -3.310 30.833 1.00 94.31 212 GLU A CA 1
ATOM 1643 C C . GLU A 1 212 ? -20.724 -4.630 31.217 1.00 94.31 212 GLU A C 1
ATOM 1645 O O . GLU A 1 212 ? -21.404 -5.625 31.467 1.00 94.31 212 GLU A O 1
ATOM 1650 N N . SER A 1 213 ? -19.395 -4.622 31.366 1.00 93.88 213 SER A N 1
ATOM 1651 C CA . SER A 1 213 ? -18.629 -5.771 31.869 1.00 93.88 213 SER A CA 1
ATOM 1652 C C . SER A 1 213 ? -19.067 -6.178 33.285 1.00 93.88 213 SER A C 1
ATOM 1654 O O . SER A 1 213 ? -19.322 -7.356 33.563 1.00 93.88 213 SER A O 1
ATOM 1656 N N . MET A 1 214 ? -19.263 -5.196 34.171 1.00 93.06 214 MET A N 1
ATOM 1657 C CA . MET A 1 214 ? -19.757 -5.438 35.530 1.00 93.06 214 MET A CA 1
ATOM 1658 C C . MET A 1 214 ? -21.188 -6.000 35.547 1.00 93.06 214 MET A C 1
ATOM 1660 O O . MET A 1 214 ? -21.463 -6.939 36.293 1.00 93.06 214 MET A O 1
ATOM 1664 N N . MET A 1 215 ? -22.094 -5.484 34.707 1.00 90.94 215 MET A N 1
ATOM 1665 C CA . MET A 1 215 ? -23.485 -5.963 34.633 1.00 90.94 215 MET A CA 1
ATOM 1666 C C . MET A 1 215 ? -23.618 -7.352 33.994 1.00 90.94 215 MET A C 1
ATOM 1668 O O . MET A 1 215 ? -24.494 -8.125 34.378 1.00 90.94 215 MET A O 1
ATOM 1672 N N . SER A 1 216 ? -22.746 -7.700 33.045 1.00 86.12 216 SER A N 1
ATOM 1673 C CA . SER A 1 216 ? -22.737 -9.036 32.435 1.00 86.12 216 SER A CA 1
ATOM 1674 C C . SER A 1 216 ? -22.311 -10.116 33.442 1.00 86.12 216 SER A C 1
ATOM 1676 O O . SER A 1 216 ? -22.855 -11.222 33.466 1.00 86.12 216 SER A O 1
ATOM 1678 N N . THR A 1 217 ? -21.402 -9.769 34.358 1.00 77.31 217 THR A N 1
ATOM 1679 C CA . THR A 1 217 ? -20.880 -10.710 35.358 1.00 77.31 217 THR A CA 1
ATOM 1680 C C . THR A 1 217 ? -21.951 -11.126 36.374 1.00 77.31 217 THR A C 1
ATOM 1682 O O . THR A 1 217 ? -22.048 -12.308 36.712 1.00 77.31 217 THR A O 1
ATOM 1685 N N . THR A 1 218 ? -22.818 -10.203 36.806 1.00 73.12 218 THR A N 1
ATOM 1686 C CA . THR A 1 218 ? -23.849 -10.489 37.820 1.00 73.12 218 THR A CA 1
ATOM 1687 C C . THR A 1 218 ? -25.009 -11.337 37.296 1.00 73.12 218 THR A C 1
ATOM 1689 O O . THR A 1 218 ? -25.620 -12.063 38.076 1.00 73.12 218 THR A O 1
ATOM 1692 N N . SER A 1 219 ? -25.273 -11.341 35.984 1.00 63.00 219 SER A N 1
ATOM 1693 C CA . SER A 1 219 ? -26.267 -12.250 35.386 1.00 63.00 219 SER A CA 1
ATOM 1694 C C . SER A 1 219 ? -25.749 -13.678 35.172 1.00 63.00 219 SER A C 1
ATOM 1696 O O . SER A 1 219 ? -26.549 -14.609 35.094 1.00 63.00 219 SER A O 1
ATOM 1698 N N . SER A 1 220 ? -24.428 -13.893 35.122 1.00 52.41 220 SER A N 1
ATOM 1699 C CA . SER A 1 220 ? -23.859 -15.234 34.891 1.00 52.41 220 SER A CA 1
ATOM 1700 C C . SER A 1 220 ? -23.790 -16.120 36.146 1.00 52.41 220 SER A C 1
ATOM 1702 O O . SER A 1 220 ? -23.658 -17.338 36.037 1.00 52.41 220 SER A O 1
ATOM 1704 N N . MET A 1 221 ? -23.959 -15.549 37.343 1.00 55.47 221 MET A N 1
ATOM 1705 C CA . MET A 1 221 ? -23.868 -16.297 38.607 1.00 55.47 221 MET A CA 1
ATOM 1706 C C . MET A 1 221 ? -25.133 -17.105 38.954 1.00 55.47 221 MET A C 1
ATOM 1708 O O . MET A 1 221 ? -25.106 -17.878 39.905 1.00 55.47 221 MET A O 1
ATOM 1712 N N . SER A 1 222 ? -26.232 -16.995 38.192 1.00 51.12 222 SER A N 1
ATOM 1713 C CA . SER A 1 222 ? -27.479 -17.724 38.498 1.00 51.12 222 SER A CA 1
ATOM 1714 C C . SER A 1 222 ? -27.673 -19.038 37.726 1.00 51.12 222 SER A C 1
ATOM 1716 O O . SER A 1 222 ? -28.638 -19.746 38.011 1.00 51.12 222 SER A O 1
ATOM 1718 N N . ARG A 1 223 ? -26.813 -19.399 36.758 1.00 48.19 223 ARG A N 1
ATOM 1719 C CA . ARG A 1 223 ? -26.917 -20.682 36.022 1.00 48.19 223 ARG A CA 1
ATOM 1720 C C . ARG A 1 223 ? -25.567 -21.258 35.597 1.00 48.19 223 ARG A C 1
ATOM 1722 O O . ARG A 1 223 ? -25.450 -21.811 34.505 1.00 48.19 223 ARG A O 1
ATOM 1729 N N . HIS A 1 224 ? -24.552 -21.167 36.451 1.00 44.88 224 HIS A N 1
ATOM 1730 C CA . HIS A 1 224 ? -23.357 -21.980 36.252 1.00 44.88 224 HIS A CA 1
ATOM 1731 C C . HIS A 1 224 ? -23.686 -23.428 36.643 1.00 44.88 224 HIS A C 1
ATOM 1733 O O . HIS A 1 224 ? -23.326 -23.912 37.711 1.00 44.88 224 HIS A O 1
ATOM 1739 N N . LEU A 1 225 ? -24.404 -24.133 35.763 1.00 51.75 225 LEU A N 1
ATOM 1740 C CA . LEU A 1 225 ? -24.160 -25.562 35.655 1.00 51.75 225 LEU A CA 1
ATOM 1741 C C . LEU A 1 225 ? -22.680 -25.700 35.265 1.00 51.75 225 LEU A C 1
ATOM 1743 O O . LEU A 1 225 ? -22.187 -24.888 34.467 1.00 51.75 225 LEU A O 1
ATOM 1747 N N . PRO A 1 226 ? -21.941 -26.644 35.866 1.00 55.53 226 PRO A N 1
ATOM 1748 C CA . PRO A 1 226 ? -20.584 -26.930 35.427 1.00 55.53 226 PRO A CA 1
ATOM 1749 C C . PRO A 1 226 ? -20.601 -27.141 33.906 1.00 55.53 226 PRO A C 1
ATOM 1751 O O . PRO A 1 226 ? -21.601 -27.653 33.387 1.00 55.53 226 PRO A O 1
ATOM 1754 N N . PRO A 1 227 ? -19.548 -26.724 33.173 1.00 56.38 227 PRO A N 1
ATOM 1755 C CA . PRO A 1 227 ? -19.440 -27.072 31.761 1.00 56.38 227 PRO A CA 1
ATOM 1756 C C . PRO A 1 227 ? -19.708 -28.576 31.653 1.00 56.38 227 PRO A C 1
ATOM 1758 O O . PRO A 1 227 ? -19.151 -29.314 32.472 1.00 56.38 227 PRO A O 1
ATOM 1761 N N . PRO A 1 228 ? -20.598 -29.040 30.753 1.00 53.53 228 PRO A N 1
ATOM 1762 C CA . PRO A 1 228 ? -20.851 -30.463 30.624 1.00 53.53 228 PRO A CA 1
ATOM 1763 C C . PRO A 1 228 ? -19.498 -31.113 30.366 1.00 53.53 228 PRO A C 1
ATOM 1765 O O . PRO A 1 228 ? -18.863 -30.878 29.338 1.00 53.53 228 PRO A O 1
ATOM 1768 N N . THR A 1 229 ? -19.011 -31.856 31.355 1.00 50.19 229 THR A N 1
ATOM 1769 C CA . THR A 1 229 ? -17.774 -32.617 31.266 1.00 50.19 229 THR A CA 1
ATOM 1770 C C . THR A 1 229 ? -18.088 -33.827 30.412 1.00 50.19 229 THR A C 1
ATOM 1772 O O . THR A 1 229 ? -18.226 -34.942 30.907 1.00 50.19 229 THR A O 1
ATOM 1775 N N . ILE A 1 230 ? -18.296 -33.592 29.121 1.00 55.28 230 ILE A N 1
ATOM 1776 C CA . ILE A 1 230 ? -18.298 -34.663 28.145 1.00 55.28 230 ILE A CA 1
ATOM 1777 C C . ILE A 1 230 ? -16.846 -35.127 28.135 1.00 55.28 230 ILE A C 1
ATOM 1779 O O . ILE A 1 230 ? -15.955 -34.376 27.731 1.00 55.28 230 ILE A O 1
ATOM 1783 N N . SER A 1 231 ? -16.593 -36.312 28.701 1.00 70.81 231 SER A N 1
ATOM 1784 C CA . SER A 1 231 ? -15.251 -36.890 28.697 1.00 70.81 231 SER A CA 1
ATOM 1785 C C . SER A 1 231 ? -14.749 -36.941 27.254 1.00 70.81 231 SER A C 1
ATOM 1787 O O . SER A 1 231 ? -15.532 -37.160 26.324 1.00 70.81 231 SER A O 1
ATOM 1789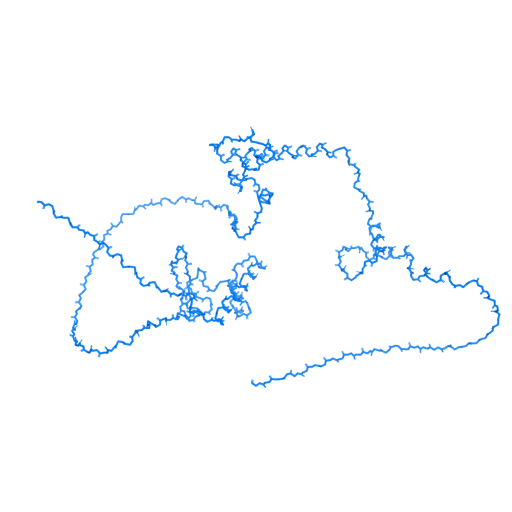 N N . ALA A 1 232 ? -13.438 -36.802 27.056 1.00 68.25 232 ALA A N 1
ATOM 1790 C CA . ALA A 1 232 ? -12.815 -37.044 25.758 1.00 68.25 232 ALA A CA 1
ATOM 1791 C C . ALA A 1 232 ? -13.227 -38.413 25.168 1.00 68.25 232 ALA A C 1
ATOM 1793 O O . ALA A 1 232 ? -13.334 -38.551 23.950 1.00 68.25 232 ALA A O 1
ATOM 1794 N N . GLU A 1 233 ? -13.543 -39.405 26.015 1.00 71.75 233 GLU A N 1
ATOM 1795 C CA . GLU A 1 233 ? -14.098 -40.690 25.574 1.00 71.75 233 GLU A CA 1
ATOM 1796 C C . GLU A 1 233 ? -15.529 -40.611 25.016 1.00 71.75 233 GLU A C 1
ATOM 1798 O O . GLU A 1 233 ? -15.847 -41.345 24.078 1.00 71.75 233 GLU A O 1
ATOM 1803 N N . ASP A 1 234 ? -16.393 -39.743 25.544 1.00 75.38 234 ASP A N 1
ATOM 1804 C CA . ASP A 1 234 ? -17.772 -39.598 25.056 1.00 75.38 234 ASP A CA 1
ATOM 1805 C C . ASP A 1 234 ? -17.823 -38.830 23.736 1.00 75.38 234 ASP A C 1
ATOM 1807 O O . ASP A 1 234 ? -18.517 -39.256 22.812 1.00 75.38 234 ASP A O 1
ATOM 1811 N N . ALA A 1 235 ? -16.981 -37.802 23.582 1.00 74.94 235 ALA A N 1
ATOM 1812 C CA . ALA A 1 235 ? -16.794 -37.121 22.302 1.00 74.94 235 ALA A CA 1
ATOM 1813 C C . ALA A 1 235 ? -16.244 -38.078 21.221 1.00 74.94 235 ALA A C 1
ATOM 1815 O O . ALA A 1 235 ? -16.667 -38.036 20.063 1.00 74.94 235 ALA A O 1
ATOM 1816 N N . ALA A 1 236 ? -15.336 -38.992 21.592 1.00 71.00 236 ALA A N 1
ATOM 1817 C CA . ALA A 1 236 ? -14.835 -40.024 20.685 1.00 71.00 236 ALA A CA 1
ATOM 1818 C C . ALA A 1 236 ? -15.911 -41.069 20.319 1.00 71.00 236 ALA A C 1
ATOM 1820 O O . ALA A 1 236 ? -15.973 -41.501 19.163 1.00 71.00 236 ALA A O 1
ATOM 1821 N N . ARG A 1 237 ? -16.783 -41.454 21.267 1.00 74.69 237 ARG A N 1
ATOM 1822 C CA . ARG A 1 237 ? -17.922 -42.360 21.023 1.00 74.69 237 ARG A CA 1
ATOM 1823 C C . ARG A 1 237 ? -18.961 -41.750 20.087 1.00 74.69 237 ARG A C 1
ATOM 1825 O O . ARG A 1 237 ? -19.359 -42.418 19.134 1.00 74.69 237 ARG A O 1
ATOM 1832 N N . GLU A 1 238 ? -19.371 -40.501 20.307 1.00 75.38 238 GLU A N 1
ATOM 1833 C CA . GLU A 1 238 ? -20.327 -39.816 19.422 1.00 75.38 238 GLU A CA 1
ATOM 1834 C C . GLU A 1 238 ? -19.791 -39.693 17.996 1.00 75.38 238 GLU A C 1
ATOM 1836 O O . GLU A 1 238 ? -20.516 -39.956 17.031 1.00 75.38 238 GLU A O 1
ATOM 1841 N N . LYS A 1 239 ? -18.497 -39.390 17.843 1.00 74.62 239 LYS A N 1
ATOM 1842 C CA . LYS A 1 239 ? -17.866 -39.311 16.521 1.00 74.62 239 LYS A CA 1
ATOM 1843 C C . LYS A 1 239 ? -17.833 -40.668 15.807 1.00 74.62 239 LYS A C 1
ATOM 1845 O O . LYS A 1 239 ? -18.059 -40.730 14.601 1.00 74.62 239 LYS A O 1
ATOM 1850 N N . ALA A 1 240 ? -17.624 -41.764 16.543 1.00 74.12 240 ALA A N 1
ATOM 1851 C CA . ALA A 1 240 ? -17.675 -43.120 15.991 1.00 74.12 240 ALA A CA 1
ATOM 1852 C C . ALA A 1 240 ? -19.094 -43.539 15.561 1.00 74.12 240 ALA A C 1
ATOM 1854 O O . ALA A 1 240 ? -19.253 -44.192 14.531 1.00 74.12 240 ALA A O 1
ATOM 1855 N N . ILE A 1 241 ? -20.123 -43.146 16.320 1.00 74.25 241 ILE A N 1
ATOM 1856 C CA . ILE A 1 241 ? -21.531 -43.438 16.001 1.00 74.25 241 ILE A CA 1
ATOM 1857 C C . ILE A 1 241 ? -22.000 -42.633 14.780 1.00 74.25 241 ILE A C 1
ATOM 1859 O O . ILE A 1 241 ? -22.772 -43.142 13.969 1.00 74.25 241 ILE A O 1
ATOM 1863 N N . SER A 1 242 ? -21.492 -41.409 14.614 1.00 74.00 242 SER A N 1
ATOM 1864 C CA . SER A 1 242 ? -21.890 -40.488 13.538 1.00 74.00 242 SER A CA 1
ATOM 1865 C C . SER A 1 242 ? -21.405 -40.899 12.141 1.00 74.00 242 SER A C 1
ATOM 1867 O O . SER A 1 242 ? -21.823 -40.303 11.152 1.00 74.00 242 SER A O 1
ATOM 1869 N N . GLY A 1 243 ? -20.539 -41.915 12.027 1.00 75.88 243 GLY A N 1
ATOM 1870 C CA . GLY A 1 243 ? -20.107 -42.457 10.733 1.00 75.88 243 GLY A CA 1
ATOM 1871 C C . GLY A 1 243 ? -19.295 -41.483 9.870 1.00 75.88 243 GLY A C 1
ATOM 1872 O O . GLY A 1 243 ? -19.195 -41.683 8.659 1.00 75.88 243 GLY A O 1
ATOM 1873 N N . GLU A 1 244 ? -18.721 -40.435 10.470 1.00 58.38 244 GLU A N 1
ATOM 1874 C CA . GLU A 1 244 ? -17.892 -39.455 9.769 1.00 58.38 244 GLU A CA 1
ATOM 1875 C C . GLU A 1 244 ? -16.620 -40.129 9.224 1.00 58.38 244 GLU A C 1
ATOM 1877 O O . GLU A 1 244 ? -15.913 -40.863 9.922 1.00 58.38 244 GLU A O 1
ATOM 1882 N N . ASN A 1 245 ? -16.348 -39.918 7.936 1.00 51.12 245 ASN A N 1
ATOM 1883 C CA . ASN A 1 245 ? -15.283 -40.604 7.216 1.00 51.12 245 ASN A CA 1
ATOM 1884 C C . ASN A 1 245 ? -13.910 -40.162 7.756 1.00 51.12 245 ASN A C 1
ATOM 1886 O O . ASN A 1 245 ? -13.551 -38.990 7.675 1.00 51.12 245 ASN A O 1
ATOM 1890 N N . ARG A 1 246 ? -13.113 -41.116 8.254 1.00 54.97 246 ARG A N 1
ATOM 1891 C CA . ARG A 1 246 ? -11.789 -40.919 8.893 1.00 54.97 246 ARG A CA 1
ATOM 1892 C C . ARG A 1 246 ? -10.704 -40.258 8.020 1.00 54.97 246 ARG A C 1
ATOM 1894 O O . ARG A 1 246 ? -9.568 -40.151 8.459 1.00 54.97 246 ARG A O 1
ATOM 1901 N N . ALA A 1 247 ? -11.030 -39.841 6.800 1.00 58.09 247 ALA A N 1
ATOM 1902 C CA . ALA A 1 247 ? -10.096 -39.226 5.859 1.00 58.09 247 ALA A CA 1
ATOM 1903 C C . ALA A 1 247 ? -9.864 -37.722 6.102 1.00 58.09 247 ALA A C 1
ATOM 1905 O O . ALA A 1 247 ? -9.016 -37.131 5.440 1.00 58.09 247 ALA A O 1
ATOM 1906 N N . VAL A 1 248 ? -10.597 -37.093 7.030 1.00 48.06 248 VAL A N 1
ATOM 1907 C CA . VAL A 1 248 ? -10.355 -35.697 7.421 1.00 48.06 248 VAL A CA 1
ATOM 1908 C C . VAL A 1 248 ? -9.457 -35.682 8.660 1.00 48.06 248 VAL A C 1
ATOM 1910 O O . VAL A 1 248 ? -9.922 -35.841 9.790 1.00 48.06 248 VAL A O 1
ATOM 1913 N N . GLU A 1 249 ? -8.149 -35.543 8.435 1.00 51.59 249 GLU A N 1
ATOM 1914 C CA . GLU A 1 249 ? -7.120 -35.438 9.474 1.00 51.59 249 GLU A CA 1
ATOM 1915 C C . GLU A 1 249 ? -7.264 -34.128 10.269 1.00 51.59 249 GLU A C 1
ATOM 1917 O O . GLU A 1 249 ? -6.579 -33.138 10.022 1.00 51.59 249 GLU A O 1
ATOM 1922 N N . HIS A 1 250 ? -8.151 -34.108 11.264 1.00 50.00 250 HIS A N 1
ATOM 1923 C CA . HIS A 1 250 ? -8.045 -33.149 12.361 1.00 50.00 250 HIS A CA 1
ATOM 1924 C C . HIS A 1 250 ? -7.205 -33.773 13.471 1.00 50.00 250 HIS A C 1
ATOM 1926 O O . HIS A 1 250 ? -7.688 -34.533 14.310 1.00 50.00 250 HIS A O 1
ATOM 1932 N N . ILE A 1 251 ? -5.917 -33.446 13.408 1.00 45.94 251 ILE A N 1
ATOM 1933 C CA . ILE A 1 251 ? -4.880 -33.734 14.391 1.00 45.94 251 ILE A CA 1
ATOM 1934 C C . ILE A 1 251 ? -5.248 -33.031 15.708 1.00 45.94 251 ILE A C 1
ATOM 1936 O O . ILE A 1 251 ? -4.931 -31.867 15.931 1.00 45.94 251 ILE A O 1
ATOM 1940 N N . ALA A 1 252 ? -5.943 -33.747 16.584 1.00 47.22 252 ALA A N 1
ATOM 1941 C CA . ALA A 1 252 ? -5.713 -33.651 18.017 1.00 47.22 252 ALA A CA 1
ATOM 1942 C C . ALA A 1 252 ? -5.093 -34.997 18.401 1.00 47.22 252 ALA A C 1
ATOM 1944 O O . ALA A 1 252 ? -5.789 -36.012 18.434 1.00 47.22 252 ALA A O 1
ATOM 1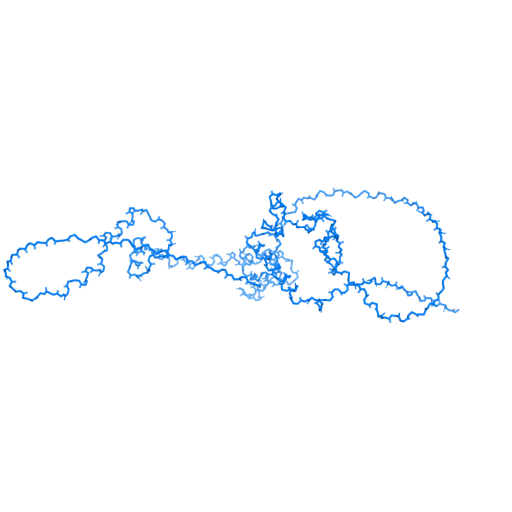945 N N . GLU A 1 253 ? -3.768 -35.028 18.555 1.00 47.34 253 GLU A N 1
ATOM 1946 C CA . GLU A 1 253 ? -3.000 -36.246 18.829 1.00 47.34 253 GLU A CA 1
ATOM 1947 C C . GLU A 1 253 ? -3.385 -36.827 20.199 1.00 47.34 253 GLU A C 1
ATOM 1949 O O . GLU A 1 253 ? -2.784 -36.523 21.226 1.00 47.34 253 GLU A O 1
ATOM 1954 N N . LEU A 1 254 ? -4.408 -37.682 20.223 1.00 55.97 254 LEU A N 1
ATOM 1955 C CA . LEU A 1 254 ? -4.558 -38.686 21.272 1.00 55.97 254 LEU A CA 1
ATOM 1956 C C . LEU A 1 254 ? -3.361 -39.635 21.184 1.00 55.97 254 LEU A C 1
ATOM 1958 O O . LEU A 1 254 ? -2.961 -40.041 20.088 1.00 55.97 254 LEU A O 1
ATOM 1962 N N . SER A 1 255 ? -2.797 -40.012 22.334 1.00 71.31 255 SER A N 1
ATOM 1963 C CA . SER A 1 255 ? -1.689 -40.964 22.347 1.00 71.31 255 SER A CA 1
ATOM 1964 C C . SER A 1 255 ? -2.129 -42.283 21.705 1.00 71.31 255 SER A C 1
ATOM 1966 O O . SER A 1 255 ? -3.291 -42.702 21.797 1.00 71.31 255 SER A O 1
ATOM 1968 N N . ARG A 1 256 ? -1.189 -42.965 21.044 1.00 66.81 256 ARG A N 1
ATOM 1969 C CA . ARG A 1 256 ? -1.440 -44.235 20.344 1.00 66.81 256 ARG A CA 1
ATOM 1970 C C . ARG A 1 256 ? -2.155 -45.259 21.234 1.00 66.81 256 ARG A C 1
ATOM 1972 O O . ARG A 1 256 ? -3.008 -45.995 20.749 1.00 66.81 256 ARG A O 1
ATOM 1979 N N . GLU A 1 257 ? -1.843 -45.252 22.528 1.00 71.06 257 GLU A N 1
ATOM 1980 C CA . GLU A 1 257 ? -2.414 -46.137 23.546 1.00 71.06 257 GLU A CA 1
ATOM 1981 C C . GLU A 1 257 ? -3.898 -45.843 23.816 1.00 71.06 257 GLU A C 1
ATOM 1983 O O . GLU A 1 257 ? -4.715 -46.769 23.866 1.00 71.06 257 GLU A O 1
ATOM 1988 N N . GLN A 1 258 ? -4.273 -44.561 23.910 1.00 73.75 258 GLN A N 1
ATOM 1989 C CA . GLN A 1 258 ? -5.664 -44.133 24.092 1.00 73.75 258 GLN A CA 1
ATOM 1990 C C . GLN A 1 258 ? -6.519 -44.474 22.866 1.00 73.75 258 GLN A C 1
ATOM 1992 O O . GLN A 1 258 ? -7.631 -44.988 23.010 1.00 73.75 258 GLN A O 1
ATOM 1997 N N . ALA A 1 259 ? -5.972 -44.284 21.661 1.00 67.31 259 ALA A N 1
ATOM 1998 C CA . ALA A 1 259 ? -6.645 -44.657 20.420 1.00 67.31 259 ALA A CA 1
ATOM 1999 C C . ALA A 1 259 ? -6.929 -46.170 20.351 1.00 67.31 259 ALA A C 1
ATOM 2001 O O . ALA A 1 259 ? -8.038 -46.573 20.000 1.00 67.31 259 ALA A O 1
ATOM 2002 N N . THR A 1 260 ? -5.973 -47.022 20.745 1.00 70.69 260 THR A N 1
ATOM 2003 C CA . THR A 1 260 ? -6.182 -48.481 20.790 1.00 70.69 260 THR A CA 1
ATOM 2004 C C . THR A 1 260 ? -7.202 -48.921 21.840 1.00 70.69 260 THR A C 1
ATOM 2006 O O . THR A 1 260 ? -7.984 -49.832 21.570 1.00 70.69 260 THR A O 1
ATOM 2009 N N . LYS A 1 261 ? -7.251 -48.267 23.008 1.00 75.19 261 LYS A N 1
ATOM 2010 C CA . LYS A 1 261 ? -8.210 -48.605 24.074 1.00 75.19 261 LYS A CA 1
ATOM 2011 C C . LYS A 1 261 ? -9.648 -48.218 23.712 1.00 75.19 261 LYS A C 1
ATOM 2013 O O . LYS A 1 261 ? -10.576 -48.932 24.071 1.00 75.19 261 LYS A O 1
ATOM 2018 N N . ALA A 1 262 ? -9.842 -47.137 22.955 1.00 66.56 262 ALA A N 1
ATOM 2019 C CA . ALA A 1 262 ? -11.164 -46.756 22.452 1.00 66.56 262 ALA A CA 1
ATOM 2020 C C . ALA A 1 262 ? -11.705 -47.746 21.398 1.00 66.56 262 ALA A C 1
ATOM 2022 O O . ALA A 1 262 ? -12.912 -47.979 21.318 1.00 66.56 262 ALA A O 1
ATOM 2023 N N . ILE A 1 263 ? -10.819 -48.372 20.612 1.00 63.84 263 ILE A N 1
ATOM 2024 C CA . ILE A 1 263 ? -11.201 -49.336 19.569 1.00 63.84 263 ILE A CA 1
ATOM 2025 C C . ILE A 1 263 ? -11.688 -50.664 20.171 1.00 63.84 263 ILE A C 1
ATOM 2027 O O . ILE A 1 263 ? -12.623 -51.254 19.637 1.00 63.84 263 ILE A O 1
ATOM 2031 N N . SER A 1 264 ? -11.120 -51.129 21.289 1.00 68.38 264 SER A N 1
ATOM 2032 C CA . SER A 1 264 ? -11.468 -52.440 21.864 1.00 68.38 264 SER A CA 1
ATOM 2033 C C . SER A 1 264 ? -12.846 -52.504 22.538 1.00 68.38 264 SER A C 1
ATOM 2035 O O . SER A 1 264 ? -13.339 -53.599 22.800 1.00 68.38 264 SER A O 1
ATOM 2037 N N . VAL A 1 265 ? -13.483 -51.359 22.805 1.00 64.88 265 VAL A N 1
ATOM 2038 C CA . VAL A 1 265 ? -14.756 -51.280 23.549 1.00 64.88 265 VAL A CA 1
ATOM 2039 C C . VAL A 1 265 ? -15.977 -51.190 22.625 1.00 64.88 265 VAL A C 1
ATOM 2041 O O . VAL A 1 265 ? -17.098 -51.444 23.060 1.00 64.88 265 VAL A O 1
ATOM 2044 N N . THR A 1 266 ? -15.795 -50.874 21.339 1.00 53.34 266 THR A N 1
ATOM 2045 C CA . THR A 1 266 ? -16.922 -50.768 20.398 1.00 53.34 266 THR A CA 1
ATOM 2046 C C . THR A 1 266 ? -17.028 -52.030 19.534 1.00 53.34 266 THR A C 1
ATOM 2048 O O . THR A 1 266 ? -16.119 -52.317 18.755 1.00 53.34 266 THR A O 1
ATOM 2051 N N . PRO A 1 267 ? -18.110 -52.827 19.648 1.00 52.91 267 PRO A N 1
ATOM 2052 C CA . PRO A 1 267 ? -18.302 -53.975 18.773 1.00 52.91 267 PRO A CA 1
ATOM 2053 C C . PRO A 1 267 ? -18.493 -53.487 17.335 1.00 52.91 267 PRO A C 1
ATOM 2055 O O . PRO A 1 267 ? -19.341 -52.639 17.053 1.00 52.91 267 PRO A O 1
ATOM 2058 N N . SER A 1 268 ? -17.681 -54.021 16.422 1.00 47.97 268 SER A N 1
ATOM 2059 C CA . SER A 1 268 ? -17.713 -53.663 15.005 1.00 47.97 268 SER A CA 1
ATOM 2060 C C . SER A 1 268 ? -19.129 -53.849 14.427 1.00 47.97 268 SER A C 1
ATOM 2062 O O . SER A 1 268 ? -19.697 -54.942 14.552 1.00 47.97 268 SER A O 1
ATOM 2064 N N . PRO A 1 269 ? -19.701 -52.847 13.728 1.00 54.78 269 PRO A N 1
ATOM 2065 C CA . PRO A 1 269 ? -21.023 -52.951 13.099 1.00 54.78 269 PRO A CA 1
ATOM 2066 C C . PRO A 1 269 ? -21.143 -54.113 12.096 1.00 54.78 269 PRO A C 1
ATOM 2068 O O . PRO A 1 269 ? -22.251 -54.534 11.756 1.00 54.78 269 PRO A O 1
ATOM 2071 N N . ALA A 1 270 ? -20.011 -54.662 11.638 1.00 54.75 270 ALA A N 1
ATOM 2072 C CA . ALA A 1 270 ? -19.965 -55.815 10.746 1.00 54.75 270 ALA A CA 1
ATOM 2073 C C . ALA A 1 270 ? -20.394 -57.137 11.420 1.00 54.75 270 ALA A C 1
ATOM 2075 O O . ALA A 1 270 ? -20.905 -58.022 10.732 1.00 54.75 270 ALA A O 1
ATOM 2076 N N . GLU A 1 271 ? -20.269 -57.281 12.745 1.00 53.53 271 GLU A N 1
ATOM 2077 C CA . GLU A 1 271 ? -20.691 -58.508 13.444 1.00 53.53 271 GLU A CA 1
ATOM 2078 C C . GLU A 1 271 ? -22.179 -58.514 13.827 1.00 53.53 271 GLU A C 1
ATOM 2080 O O . GLU A 1 271 ? -22.810 -59.575 13.873 1.00 53.53 271 GLU A O 1
ATOM 2085 N N . ALA A 1 272 ? -22.801 -57.342 13.994 1.00 52.22 272 ALA A N 1
ATOM 2086 C CA . ALA A 1 272 ? -24.217 -57.237 14.356 1.00 52.22 272 ALA A CA 1
ATOM 2087 C C . ALA A 1 272 ? -25.175 -57.731 13.248 1.00 52.22 272 ALA A C 1
ATOM 2089 O O . ALA A 1 272 ? -26.305 -58.132 13.535 1.00 52.22 272 ALA A O 1
ATOM 2090 N N . LYS A 1 273 ? -24.730 -57.781 11.981 1.00 51.28 273 LYS A N 1
ATOM 2091 C CA . LYS A 1 273 ? -25.545 -58.279 10.856 1.00 51.28 273 LYS A CA 1
ATOM 2092 C C . LYS A 1 273 ? -25.507 -59.800 10.654 1.00 51.28 273 LYS A C 1
ATOM 2094 O O . LYS A 1 273 ? -26.357 -60.312 9.927 1.00 51.28 273 LYS A O 1
ATOM 2099 N N . LYS A 1 274 ? -24.609 -60.548 11.314 1.00 52.66 274 LYS A N 1
ATOM 2100 C CA . LYS A 1 274 ? -24.533 -62.019 11.166 1.00 52.66 274 LYS A CA 1
ATOM 2101 C C . LYS A 1 274 ? -25.410 -62.818 12.141 1.00 52.66 274 LYS A C 1
ATOM 2103 O O . LYS A 1 274 ? -25.638 -63.995 11.895 1.00 52.66 274 LYS A O 1
ATOM 2108 N N . ARG A 1 275 ? -25.982 -62.214 13.195 1.00 53.34 275 ARG A N 1
ATOM 2109 C CA . ARG A 1 275 ? -26.770 -62.956 14.213 1.00 53.34 275 ARG A CA 1
ATOM 2110 C C . ARG A 1 275 ? -28.283 -63.070 13.947 1.00 53.34 275 ARG A C 1
ATOM 2112 O O . ARG A 1 275 ? -28.986 -63.623 14.784 1.00 53.34 275 ARG A O 1
ATOM 2119 N N . LYS A 1 276 ? -28.808 -62.604 12.801 1.00 52.38 276 LYS A N 1
ATOM 2120 C CA . LYS A 1 276 ? -30.261 -62.657 12.487 1.00 52.38 276 LYS A CA 1
ATOM 2121 C C . LYS A 1 276 ? -30.693 -63.634 11.380 1.00 52.38 276 LYS A C 1
ATOM 2123 O O . LYS A 1 276 ? -31.875 -63.677 11.055 1.00 52.38 276 LYS A O 1
ATOM 2128 N N . LYS A 1 277 ? -29.797 -64.461 10.831 1.00 50.16 277 LYS A N 1
ATOM 2129 C CA . LYS A 1 277 ? -30.151 -65.515 9.860 1.00 50.16 277 LYS A CA 1
ATOM 2130 C C . LYS A 1 277 ? -29.520 -66.845 10.277 1.00 50.16 277 LYS A C 1
ATOM 2132 O O . LYS A 1 277 ? -28.319 -67.008 10.127 1.00 50.16 277 LYS A O 1
ATOM 2137 N N . GLY A 1 278 ? -30.329 -67.782 10.776 1.00 47.59 278 GLY A N 1
ATOM 2138 C CA . GLY A 1 278 ? -29.932 -69.192 10.892 1.00 47.59 278 GLY A CA 1
ATOM 2139 C C . GLY A 1 278 ? -30.152 -69.821 12.266 1.00 47.59 278 GLY A C 1
ATOM 2140 O O . GLY A 1 278 ? -29.198 -70.107 12.977 1.00 47.59 278 GLY A O 1
ATOM 2141 N N . ARG A 1 279 ? -31.412 -70.079 12.635 1.00 47.12 279 ARG A N 1
ATOM 2142 C CA . ARG A 1 279 ? -31.740 -71.072 13.671 1.00 47.12 279 ARG A CA 1
ATOM 2143 C C . ARG A 1 279 ? -33.006 -71.841 13.272 1.00 47.12 279 ARG A C 1
ATOM 2145 O O . ARG A 1 279 ? -34.055 -71.671 13.877 1.00 47.12 279 ARG A O 1
ATOM 2152 N N . ARG A 1 280 ? -32.910 -72.632 12.195 1.00 49.97 280 ARG A N 1
ATOM 2153 C CA . ARG A 1 280 ? -33.847 -73.713 11.824 1.00 49.97 280 ARG A CA 1
ATOM 2154 C C . ARG A 1 280 ? -33.109 -74.770 10.980 1.00 49.97 280 ARG A C 1
ATOM 2156 O O . ARG A 1 280 ? -32.613 -74.411 9.921 1.00 49.97 280 ARG A O 1
ATOM 2163 N N . GLY A 1 281 ? -33.111 -76.023 11.462 1.00 41.56 281 GLY A N 1
ATOM 2164 C CA . GLY A 1 281 ? -32.674 -77.266 10.783 1.00 41.56 281 GLY A CA 1
ATOM 2165 C C . GLY A 1 281 ? -31.150 -77.443 10.715 1.00 41.56 281 GLY A C 1
ATOM 2166 O O . GLY A 1 281 ? -30.464 -76.474 10.439 1.00 41.56 281 GLY A O 1
ATOM 2167 N N . GLY A 1 282 ? -30.515 -78.583 10.999 1.00 43.44 282 GLY A N 1
ATOM 2168 C CA . GLY A 1 282 ? -30.948 -79.987 11.021 1.00 43.44 282 GLY A CA 1
ATOM 2169 C C . GLY A 1 282 ? -30.057 -80.791 10.048 1.00 43.44 282 GLY A C 1
ATOM 2170 O O . GLY A 1 282 ? -29.956 -80.378 8.900 1.00 43.44 282 GLY A O 1
ATOM 2171 N N . GLY A 1 283 ? -29.443 -81.898 10.502 1.00 38.16 283 GLY A N 1
ATOM 2172 C CA . GLY A 1 283 ? -28.587 -82.825 9.716 1.00 38.16 283 GLY A CA 1
ATOM 2173 C C . GLY A 1 283 ? -27.093 -82.472 9.805 1.00 38.16 283 GLY A C 1
ATOM 2174 O O . GLY A 1 283 ? -26.727 -81.357 9.462 1.00 38.16 283 GLY A O 1
ATOM 2175 N N . GLU A 1 284 ? -26.192 -83.226 10.443 1.00 50.53 284 GLU A N 1
ATOM 2176 C CA . GLU A 1 284 ? -25.787 -84.647 10.342 1.00 50.53 284 GLU A CA 1
ATOM 2177 C C . GLU A 1 284 ? -24.966 -84.991 9.077 1.00 50.53 284 GLU A C 1
ATOM 2179 O O . GLU A 1 284 ? -25.460 -84.849 7.963 1.00 50.53 284 GLU A O 1
ATOM 2184 N N . LYS A 1 285 ? -23.759 -85.521 9.351 1.00 42.34 285 LYS A N 1
ATOM 2185 C CA . LYS A 1 285 ? -22.801 -86.299 8.538 1.00 42.34 285 LYS A CA 1
ATOM 2186 C C . LYS A 1 285 ? -21.750 -85.591 7.654 1.00 42.34 285 LYS A C 1
ATOM 2188 O O . LYS A 1 285 ? -22.057 -85.011 6.621 1.00 42.34 285 LYS A O 1
ATOM 2193 N N . ASP A 1 286 ? -20.514 -85.730 8.144 1.00 48.66 286 ASP A N 1
ATOM 2194 C CA . ASP A 1 286 ? -19.340 -86.382 7.537 1.00 48.66 286 ASP A CA 1
ATOM 2195 C C . ASP A 1 286 ? -18.531 -85.749 6.376 1.00 48.66 286 ASP A C 1
ATOM 2197 O O . ASP A 1 286 ? -19.045 -85.344 5.338 1.00 48.66 286 ASP A O 1
ATOM 2201 N N . ASP A 1 287 ? -17.215 -85.793 6.630 1.00 45.38 287 ASP A N 1
ATOM 2202 C CA . ASP A 1 287 ? -16.049 -85.990 5.757 1.00 45.38 287 ASP A CA 1
ATOM 2203 C C . ASP A 1 287 ? -15.374 -84.868 4.924 1.00 45.38 287 ASP A C 1
ATOM 2205 O O . ASP A 1 287 ? -15.956 -84.147 4.123 1.00 45.38 287 ASP A O 1
ATOM 2209 N N . GLU A 1 288 ? -14.047 -84.855 5.136 1.00 45.41 288 GLU A N 1
ATOM 2210 C CA . GLU A 1 288 ? -12.919 -84.658 4.208 1.00 45.41 288 GLU A CA 1
ATOM 2211 C C . GLU A 1 288 ? -12.560 -83.302 3.549 1.00 45.41 288 GLU A C 1
ATOM 2213 O O . GLU A 1 288 ? -13.220 -82.781 2.661 1.00 45.41 288 GLU A O 1
ATOM 2218 N N . ALA A 1 289 ? -11.344 -82.861 3.921 1.00 48.31 289 ALA A N 1
ATOM 2219 C CA . ALA A 1 289 ? -10.186 -82.511 3.075 1.00 48.31 289 ALA A CA 1
ATOM 2220 C C . ALA A 1 289 ? -10.198 -81.316 2.082 1.00 48.31 289 ALA A C 1
ATOM 2222 O O . ALA A 1 289 ? -11.114 -81.086 1.307 1.00 48.31 289 ALA A O 1
ATOM 2223 N N . GLY A 1 290 ? -9.035 -80.637 2.019 1.00 41.97 290 GLY A N 1
ATOM 2224 C CA . GLY A 1 290 ? -8.585 -79.798 0.887 1.00 41.97 290 GLY A CA 1
ATOM 2225 C C . GLY A 1 290 ? -8.550 -78.291 1.183 1.00 41.97 290 GLY A C 1
ATOM 2226 O O . GLY A 1 290 ? -9.577 -77.632 1.218 1.00 41.97 290 GLY A O 1
ATOM 2227 N N . VAL A 1 291 ? -7.413 -77.700 1.573 1.00 50.44 291 VAL A N 1
ATOM 2228 C CA . VAL A 1 291 ? -6.372 -77.112 0.692 1.00 50.44 291 VAL A CA 1
ATOM 2229 C C . VAL A 1 291 ? -6.920 -76.105 -0.333 1.00 50.44 291 VAL A C 1
ATOM 2231 O O . VAL A 1 291 ? -7.492 -76.518 -1.326 1.00 50.44 291 VAL A O 1
ATOM 2234 N N . GLU A 1 292 ? -6.609 -74.807 -0.179 1.00 46.44 292 GLU A N 1
ATOM 2235 C CA . GLU A 1 292 ? -5.919 -74.038 -1.237 1.00 46.44 292 GLU A CA 1
ATOM 2236 C C . GLU A 1 292 ? -5.507 -72.616 -0.815 1.00 46.44 292 GLU A C 1
ATOM 2238 O O . GLU A 1 292 ? -6.284 -71.804 -0.313 1.00 46.44 292 GLU A O 1
ATOM 2243 N N . LYS A 1 293 ? -4.236 -72.304 -1.089 1.00 54.91 293 LYS A N 1
ATOM 2244 C CA . LYS A 1 293 ? -3.623 -70.975 -1.014 1.00 54.91 293 LYS A CA 1
ATOM 2245 C C . LYS A 1 293 ? -4.061 -70.149 -2.226 1.00 54.91 293 LYS A C 1
ATOM 2247 O O . LYS A 1 293 ? -3.829 -70.571 -3.353 1.00 54.91 293 LYS A O 1
ATOM 2252 N N . ARG A 1 294 ? -4.541 -68.916 -2.029 1.00 48.66 294 ARG A N 1
ATOM 2253 C CA . ARG A 1 294 ? -4.664 -67.927 -3.118 1.00 48.66 294 ARG A CA 1
ATOM 2254 C C . ARG A 1 294 ? -3.765 -66.717 -2.876 1.00 48.66 294 ARG A C 1
ATOM 2256 O O . ARG A 1 294 ? -4.004 -65.899 -1.995 1.00 48.66 294 ARG A O 1
ATOM 2263 N N . LYS A 1 295 ? -2.705 -66.641 -3.689 1.00 52.69 295 LYS A N 1
ATOM 2264 C CA . LYS A 1 295 ? -1.850 -65.465 -3.897 1.00 52.69 295 LYS A CA 1
ATOM 2265 C C . LYS A 1 295 ? -2.657 -64.405 -4.658 1.00 52.69 295 LYS A C 1
ATOM 2267 O O . LYS A 1 295 ? -3.258 -64.728 -5.678 1.00 52.69 295 LYS A O 1
ATOM 2272 N N . SER A 1 296 ? -2.648 -63.160 -4.182 1.00 57.22 296 SER A N 1
ATOM 2273 C CA . SER A 1 296 ? -3.227 -62.008 -4.885 1.00 57.22 296 SER A CA 1
ATOM 2274 C C . SER A 1 296 ? -2.121 -61.146 -5.491 1.00 57.22 296 SER A C 1
ATOM 2276 O O . SER A 1 296 ? -1.135 -60.803 -4.837 1.00 57.22 296 SER A O 1
ATOM 2278 N N . THR A 1 297 ? -2.291 -60.863 -6.777 1.00 49.31 297 THR A N 1
ATOM 2279 C CA . THR A 1 297 ? -1.315 -60.314 -7.713 1.00 49.31 297 THR A CA 1
ATOM 2280 C C . THR A 1 297 ? -1.351 -58.785 -7.713 1.00 49.31 297 THR A C 1
ATOM 2282 O O . THR A 1 297 ? -2.392 -58.160 -7.898 1.00 49.31 297 THR A O 1
ATOM 2285 N N . ARG A 1 298 ? -0.171 -58.185 -7.550 1.00 50.56 298 ARG A N 1
ATOM 2286 C CA . ARG A 1 298 ? 0.126 -56.750 -7.647 1.00 50.56 298 ARG A CA 1
ATOM 2287 C C . ARG A 1 298 ? -0.021 -56.280 -9.101 1.00 50.56 298 ARG A C 1
ATOM 2289 O O . ARG A 1 298 ? 0.769 -56.692 -9.946 1.00 50.56 298 ARG A O 1
ATOM 2296 N N . ARG A 1 299 ? -0.992 -55.406 -9.400 1.00 52.44 299 ARG A N 1
ATOM 2297 C CA . ARG A 1 299 ? 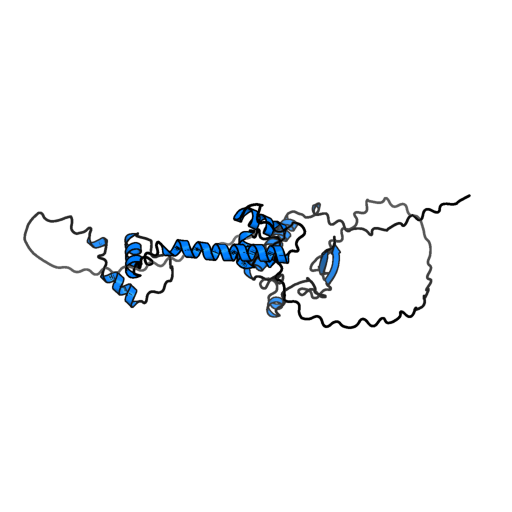-1.128 -54.761 -10.721 1.00 52.44 299 ARG A CA 1
ATOM 2298 C C . ARG A 1 299 ? -0.527 -53.353 -10.680 1.00 52.44 299 ARG A C 1
ATOM 2300 O O . ARG A 1 299 ? -0.960 -52.500 -9.913 1.00 52.44 299 ARG A O 1
ATOM 2307 N N . LYS A 1 300 ? 0.516 -53.169 -11.485 1.00 55.12 300 LYS A N 1
ATOM 2308 C CA . LYS A 1 300 ? 1.271 -51.938 -11.745 1.00 55.12 300 LYS A CA 1
ATOM 2309 C C . LYS A 1 300 ? 0.559 -51.214 -12.897 1.00 55.12 300 LYS A C 1
ATOM 2311 O O . LYS A 1 300 ? 0.363 -51.831 -13.938 1.00 55.12 300 LYS A O 1
ATOM 2316 N N . LEU A 1 301 ? 0.146 -49.962 -12.709 1.00 56.97 301 LEU A N 1
ATOM 2317 C CA . LEU A 1 301 ? -0.363 -49.101 -13.782 1.00 56.97 301 LEU A CA 1
ATOM 2318 C C . LEU A 1 301 ? 0.680 -48.012 -14.043 1.00 56.97 301 LEU A C 1
ATOM 2320 O O . LEU A 1 301 ? 0.868 -47.116 -13.226 1.00 56.97 301 LEU A O 1
ATOM 2324 N N . LEU A 1 302 ? 1.388 -48.167 -15.160 1.00 61.22 302 LEU A N 1
ATOM 2325 C CA . LEU A 1 302 ? 2.077 -47.097 -15.872 1.00 61.22 302 LEU A CA 1
ATOM 2326 C C . LEU A 1 302 ? 1.035 -46.431 -16.777 1.00 61.22 302 LEU A C 1
ATOM 2328 O O . LEU A 1 302 ? 0.272 -47.140 -17.429 1.00 61.22 302 LEU A O 1
ATOM 2332 N N . HIS A 1 303 ? 1.015 -45.104 -16.818 1.00 60.09 303 HIS A N 1
ATOM 2333 C CA . HIS A 1 303 ? 0.507 -44.363 -17.967 1.00 60.09 303 HIS A CA 1
ATOM 2334 C C . HIS A 1 303 ? 1.571 -43.336 -18.347 1.00 60.09 303 HIS A C 1
ATOM 2336 O O . HIS A 1 303 ? 1.765 -42.340 -17.651 1.00 60.09 303 HIS A O 1
ATOM 2342 N N . ASP A 1 304 ? 2.276 -43.663 -19.426 1.00 57.34 304 ASP A N 1
ATOM 2343 C CA . ASP A 1 304 ? 2.878 -42.718 -20.357 1.00 57.34 304 ASP A CA 1
ATOM 2344 C C . ASP A 1 304 ? 1.780 -41.856 -20.992 1.00 57.34 304 ASP A C 1
ATOM 2346 O O . ASP A 1 304 ? 0.688 -42.352 -21.264 1.00 57.34 304 ASP A O 1
ATOM 2350 N N . ASN A 1 305 ? 2.091 -40.589 -21.255 1.00 58.22 305 ASN A N 1
ATOM 2351 C CA . ASN A 1 305 ? 1.540 -39.844 -22.385 1.00 58.22 305 ASN A CA 1
ATOM 2352 C C . ASN A 1 305 ? 2.516 -38.719 -22.751 1.00 58.22 305 ASN A C 1
ATOM 2354 O O . ASN A 1 305 ? 2.552 -37.656 -22.131 1.00 58.22 305 ASN A O 1
ATOM 2358 N N . THR A 1 306 ? 3.332 -39.021 -23.753 1.00 60.94 306 THR A N 1
ATOM 2359 C CA . THR A 1 306 ? 3.993 -38.098 -24.678 1.00 60.94 306 THR A CA 1
ATOM 2360 C C . THR A 1 306 ? 3.022 -37.696 -25.790 1.00 60.94 306 THR A C 1
ATOM 2362 O O . THR A 1 306 ? 2.375 -38.581 -26.338 1.00 60.94 306 THR A O 1
ATOM 2365 N N . ASP A 1 307 ? 2.961 -36.408 -26.132 1.00 58.94 307 ASP A N 1
ATOM 2366 C CA . ASP A 1 307 ? 2.871 -35.848 -27.503 1.00 58.94 307 ASP A CA 1
ATOM 2367 C C . ASP A 1 307 ? 2.730 -34.323 -27.333 1.00 58.94 307 ASP A C 1
ATOM 2369 O O . ASP A 1 307 ? 1.842 -33.859 -26.619 1.00 58.94 307 ASP A O 1
ATOM 2373 N N . ASP A 1 308 ? 3.688 -33.472 -27.698 1.00 60.66 308 ASP A N 1
ATOM 2374 C CA . ASP A 1 308 ? 4.259 -33.176 -29.022 1.00 60.66 308 ASP A CA 1
ATOM 2375 C C . ASP A 1 308 ? 3.240 -32.573 -30.005 1.00 60.66 308 ASP A C 1
ATOM 2377 O O . ASP A 1 308 ? 2.119 -33.046 -30.173 1.00 60.66 308 ASP A O 1
ATOM 2381 N N . GLY A 1 309 ? 3.612 -31.442 -30.605 1.00 58.62 309 GLY A N 1
ATOM 2382 C CA . GLY A 1 309 ? 2.681 -30.627 -31.384 1.00 58.62 309 GLY A CA 1
ATOM 2383 C C . GLY A 1 309 ? 3.203 -29.241 -31.738 1.00 58.62 309 GLY A C 1
ATOM 2384 O O . GLY A 1 309 ? 2.639 -28.231 -31.326 1.00 58.62 309 GLY A O 1
ATOM 2385 N N . SER A 1 310 ? 4.282 -29.211 -32.517 1.00 67.94 310 SER A N 1
ATOM 2386 C CA . SER A 1 310 ? 4.797 -28.035 -33.226 1.00 67.94 310 SER A CA 1
ATOM 2387 C C . SER A 1 310 ? 3.889 -27.604 -34.390 1.00 67.94 310 SER A C 1
ATOM 2389 O O . SER A 1 310 ? 3.451 -28.457 -35.165 1.00 67.94 310 SER A O 1
ATOM 2391 N N . LYS A 1 311 ? 3.720 -26.289 -34.587 1.00 56.72 311 LYS A N 1
ATOM 2392 C CA . LYS A 1 311 ? 3.938 -25.568 -35.861 1.00 56.72 311 LYS A CA 1
ATOM 2393 C C . LYS A 1 311 ? 3.823 -24.059 -35.676 1.00 56.72 311 LYS A C 1
ATOM 2395 O O . LYS A 1 311 ? 2.856 -23.620 -35.020 1.00 56.72 311 LYS A O 1
#

Sequence (311 aa):
MALVHSIGSRIRVSNTLNIGIGRLDRQMFDKIWDVSVQLLRRRYDTGSILTVDATLDPSLAARGERRYIYNQSRCARCSGKVSSWNMSGRTCYACEGGCQTKQFLLPSTPPVKSKAVAKGKSNEVIAAVAKKPESKVVKSKRSEQPTQHVPFISHCAPVTIDQRLKEHGPERLTIKEIRSIIEHKVGSNALPSKSSNKATHVQALRNLLEKESMMSTTSSMSRHLPPPTISAEDAAREKAISGENRAVEHIAELSREQATKAISVTPSPAEAKKRKKGRRGGGEKDDEAGVEKRKSTRRKLLHDNTDDGSK

pLDDT: mean 72.26, std 21.38, range [33.91, 98.12]

Organism: NCBI:txid267567

Foldseek 3Di:
DDDDDDPDPPPPPPDDPCPPPVPDDPVNVVVVVVLVVVQVVVCVVVVHRASDDCVVCVVCVVVVNRDQWVVDQAGSPQRAGKDWDDDPNDIDIDGPSPPDPPPPPPPPPPPPPDDDDDDDDDDDDDDDDDDDDDDDDDDDDDPDDPDDPDDDPDPPDPQDLVNCCVPPNPVPDDLVSLQVVCCVQPNPPQQDDPPDDSVVSRVSSVVSVVVVVVVVVVVVVPDPPDDPCCDPLNVVVVVVVVPPDPPPDPDPDDDPVVVVVSVVPDDPPVVVVPPPDDDDDDDDDDDDDDDDDDDDDDDDDDDDDDDDDDD

Secondary structure (DSSP, 8-state):
--------------------GGG--HHHHHHHHHHHHHHHHHHHHHSS---S-TTT-HHHHHTT---SSTT-SB-TTT-PBEEEEEETTEEEEEETTTTS------------------------------------------------------TTS---HHHHHHHH-GGGS-HHHHHHHHHHHH-GGGPPPTTS-HHHHHHHHHHHHHHHHHHHHHHHTT--PPP----HHHHHHHHHHTT--TTS-------HHHHHHHHTTS--HHHHTSTTS----------------------------------

Radius of gyration: 40.27 Å; chains: 1; bounding box: 61×147×87 Å